Protein AF-A0A812CGT7-F1 (afdb_monomer_lite)

Secondary structure (DSSP, 8-state):
-PPP------TTSEE-HHHHHHHHHTT----EEE-S-HHHHHH-EETT-EE----HHHHHHHHTT---HHHH---HHHHHHHHHHTTTS-EEEE-SS---GGG-TTSHHHHHHHHHHHTT--EEEETTHHHHHHHH-GGGEE-GGGTT-TTTTT-TT-------------------PPP-TTHHHHHHHHHHHHHHHHHHHHHHSPP--S-TTTHHHHHHHHS-HHHHHHHHHHHHHHHHHHHHHHHTT-

Organism: Acanthosepion pharaonis (NCBI:txid158019)

Foldseek 3Di:
DDDDDDDPPDPQAEDELVNVVVCVVVVHQAQEEEAEDPLVVQAKDFPLYQYQDDDPVVLVCLVVLNDDPLNRRPDPVNSVSNVVPQQPHEHEYFYQFDADCVVCCSDPRNSVQVSSVVVPGNYHYYHGGPNVNCVVCVVRMDHPVCPVPPPPVPPPPDDDDDDDDDDDDDDDDDDDDDDDPPPPVVVVNVVSVVVVVVVVVVVPPPPPDDDPPPVCVVVVPPDPPVVVVVVVVVVVVVVVVVVVVVVVVD

Sequence (250 aa):
MPCLESGHFAMDDYFTPEGLTAQLKAGHELPLLDCRSQCEFARRHIIGAINITMPALLQKRLKTGTLNVLGIIHNNDAKKRFKRYWKTHKVVLYDDCSTDLNENPSSFLNLLLEKLRQEGCSACYLLGGFSTFEQRYPELSAFLDSETDSTIIGLRNLSLSEDISDCDSENSPSDISPLPVEGAQRKLIVACVLSVILSFLIASLPPLSRSHSLLCSFLSSSFPATTFLLIFFLLFVLSFIILCISLKFF

pLDDT: mean 70.57, std 21.27, range [28.06, 97.44]

Structure (mmCIF, N/CA/C/O backbone):
data_AF-A0A812CGT7-F1
#
_entry.id   AF-A0A812CGT7-F1
#
loop_
_atom_site.group_PDB
_atom_site.id
_atom_site.type_symbol
_atom_site.label_atom_id
_atom_site.label_alt_id
_atom_site.label_comp_id
_atom_site.label_asym_id
_atom_site.label_entity_id
_atom_site.label_seq_id
_atom_site.pdbx_PDB_ins_code
_atom_site.Cartn_x
_atom_site.Cartn_y
_atom_site.Cartn_z
_atom_site.occupancy
_atom_site.B_iso_or_equiv
_atom_site.auth_seq_id
_atom_site.auth_comp_id
_atom_site.auth_asym_id
_atom_site.auth_atom_id
_atom_site.pdbx_PDB_model_num
ATOM 1 N N . MET A 1 1 ? 16.805 -0.800 37.400 1.00 39.47 1 MET A N 1
ATOM 2 C CA . MET A 1 1 ? 17.199 -1.263 36.053 1.00 39.47 1 MET A CA 1
ATOM 3 C C . MET A 1 1 ? 15.919 -1.613 35.319 1.00 39.47 1 MET A C 1
ATOM 5 O O . MET A 1 1 ? 15.206 -2.459 35.844 1.00 39.47 1 MET A O 1
ATOM 9 N N . PRO A 1 2 ? 15.546 -0.948 34.216 1.00 41.88 2 PRO A N 1
ATOM 10 C CA . PRO A 1 2 ? 14.433 -1.421 33.413 1.00 41.88 2 PRO A CA 1
ATOM 11 C C . PRO A 1 2 ? 14.936 -2.564 32.526 1.00 41.88 2 PRO A C 1
ATOM 13 O O . PRO A 1 2 ? 15.959 -2.442 31.852 1.00 41.88 2 PRO A O 1
ATOM 16 N N . CYS A 1 3 ? 14.256 -3.700 32.616 1.00 42.38 3 CYS A N 1
ATOM 17 C CA . CYS A 1 3 ? 14.486 -4.871 31.786 1.00 42.38 3 CYS A CA 1
ATOM 18 C C . CYS A 1 3 ? 14.116 -4.538 30.334 1.00 42.38 3 CYS A C 1
ATOM 20 O O . CYS A 1 3 ? 13.084 -3.911 30.104 1.00 42.38 3 CYS A O 1
ATOM 22 N N . LEU A 1 4 ? 14.957 -4.947 29.377 1.00 44.28 4 LEU A N 1
ATOM 23 C CA . LEU A 1 4 ? 14.643 -4.902 27.949 1.00 44.28 4 LEU A CA 1
ATOM 24 C C . LEU A 1 4 ? 13.312 -5.626 27.711 1.00 44.28 4 LEU A C 1
ATOM 26 O O . LEU A 1 4 ? 13.211 -6.824 27.978 1.00 44.28 4 LEU A O 1
ATOM 30 N N . GLU A 1 5 ? 12.317 -4.911 27.191 1.00 39.88 5 GLU A N 1
ATOM 31 C CA . GLU A 1 5 ? 11.140 -5.539 26.605 1.00 39.88 5 GLU A CA 1
ATOM 32 C C . GLU A 1 5 ? 11.593 -6.320 25.370 1.00 39.88 5 GLU A C 1
ATOM 34 O O . GLU A 1 5 ? 11.968 -5.771 24.335 1.00 39.88 5 GLU A O 1
ATOM 39 N N . SER A 1 6 ? 11.618 -7.638 25.530 1.00 40.25 6 SER A N 1
ATOM 40 C CA . SER A 1 6 ? 11.733 -8.612 24.460 1.00 40.25 6 SER A CA 1
ATOM 41 C C . SER A 1 6 ? 10.614 -8.376 23.450 1.00 40.25 6 SER A C 1
ATOM 43 O O . SER A 1 6 ? 9.439 -8.537 23.791 1.00 40.25 6 SER A O 1
ATOM 45 N N . GLY A 1 7 ? 10.989 -8.006 22.224 1.00 35.41 7 GLY A N 1
ATOM 46 C CA . GLY A 1 7 ? 10.083 -7.899 21.089 1.00 35.41 7 GLY A CA 1
ATOM 47 C C . GLY A 1 7 ? 9.279 -9.185 20.934 1.00 35.41 7 GLY A C 1
ATOM 48 O O . GLY A 1 7 ? 9.814 -10.245 20.612 1.00 35.41 7 GLY A O 1
ATOM 49 N N . HIS A 1 8 ? 7.987 -9.087 21.218 1.00 36.28 8 HIS A N 1
ATOM 50 C CA . HIS A 1 8 ? 7.013 -10.115 20.907 1.00 36.28 8 HIS A CA 1
ATOM 51 C C . HIS A 1 8 ? 6.900 -10.144 19.376 1.00 36.28 8 HIS A C 1
ATOM 53 O O . HIS A 1 8 ? 6.248 -9.281 18.797 1.00 36.28 8 HIS A O 1
ATOM 59 N N . PHE A 1 9 ? 7.576 -11.077 18.699 1.00 36.97 9 PHE A N 1
ATOM 60 C CA . PHE A 1 9 ? 7.367 -11.294 17.265 1.00 36.97 9 PHE A CA 1
ATOM 61 C C . PHE A 1 9 ? 5.977 -11.910 17.079 1.00 36.97 9 PHE A C 1
ATOM 63 O O . PHE A 1 9 ? 5.799 -13.125 17.177 1.00 36.97 9 PHE A O 1
ATOM 70 N N . ALA A 1 10 ? 4.968 -11.063 16.884 1.00 48.47 10 ALA A N 1
ATOM 71 C CA . ALA A 1 10 ? 3.622 -11.507 16.578 1.00 48.47 10 ALA A CA 1
ATOM 72 C C . ALA A 1 10 ? 3.607 -12.082 15.155 1.00 48.47 10 ALA A C 1
ATOM 74 O O . ALA A 1 10 ? 3.991 -11.428 14.188 1.00 48.47 10 ALA A O 1
ATOM 75 N N . MET A 1 11 ? 3.117 -13.311 15.016 1.00 51.59 11 MET A N 1
ATOM 76 C CA . MET A 1 11 ? 3.004 -14.068 13.758 1.00 51.59 11 MET A CA 1
ATOM 77 C C . MET A 1 11 ? 2.081 -13.405 12.702 1.00 51.59 11 MET A C 1
ATOM 79 O O . MET A 1 11 ? 1.876 -13.953 11.623 1.00 51.59 11 MET A O 1
ATOM 83 N N . ASP A 1 12 ? 1.545 -12.218 13.001 1.00 65.81 12 ASP A N 1
ATOM 84 C CA . ASP A 1 12 ? 0.602 -11.438 12.196 1.00 65.81 12 ASP A CA 1
ATOM 85 C C . ASP A 1 12 ? 1.195 -10.165 11.570 1.00 65.81 12 ASP A C 1
ATOM 87 O O . ASP A 1 12 ? 0.469 -9.424 10.901 1.00 65.81 12 ASP A O 1
ATOM 91 N N . ASP A 1 13 ? 2.484 -9.875 11.766 1.00 84.25 13 ASP A N 1
ATOM 92 C CA . ASP A 1 13 ? 3.048 -8.605 11.298 1.00 84.25 13 ASP A CA 1
ATOM 93 C C . ASP A 1 13 ? 3.228 -8.531 9.781 1.00 84.25 13 ASP A C 1
ATOM 95 O O . ASP A 1 13 ? 3.072 -7.450 9.207 1.00 84.25 13 ASP A O 1
ATOM 99 N N . TYR A 1 14 ? 3.470 -9.664 9.121 1.00 92.44 14 TYR A N 1
ATOM 100 C CA . TYR A 1 14 ? 3.727 -9.711 7.686 1.00 92.44 14 TYR A CA 1
ATOM 101 C C . TYR A 1 14 ? 2.797 -10.658 6.926 1.00 92.44 14 TYR A C 1
ATOM 103 O O . TYR A 1 14 ? 2.154 -11.555 7.474 1.00 92.44 14 TYR A O 1
ATOM 111 N N . PHE A 1 15 ? 2.752 -10.446 5.618 1.00 94.50 15 PHE A N 1
ATOM 112 C CA . PHE A 1 15 ? 2.042 -11.245 4.639 1.00 94.50 15 PHE A CA 1
ATOM 113 C C . PHE A 1 15 ? 3.034 -11.734 3.590 1.00 94.50 15 PHE A C 1
ATOM 115 O O . PHE A 1 15 ? 3.886 -10.968 3.138 1.00 94.50 15 PHE A O 1
ATOM 122 N N . THR A 1 16 ? 2.964 -13.008 3.213 1.00 95.62 16 THR A N 1
ATOM 123 C CA . THR A 1 16 ? 3.900 -13.566 2.232 1.00 95.62 16 THR A CA 1
ATOM 124 C C . THR A 1 16 ? 3.437 -13.273 0.802 1.00 95.62 16 THR A C 1
ATOM 126 O O . THR A 1 16 ? 2.228 -13.255 0.541 1.00 95.62 16 THR A O 1
ATOM 129 N N . PRO A 1 17 ? 4.368 -13.095 -0.154 1.00 95.88 17 PRO A N 1
AT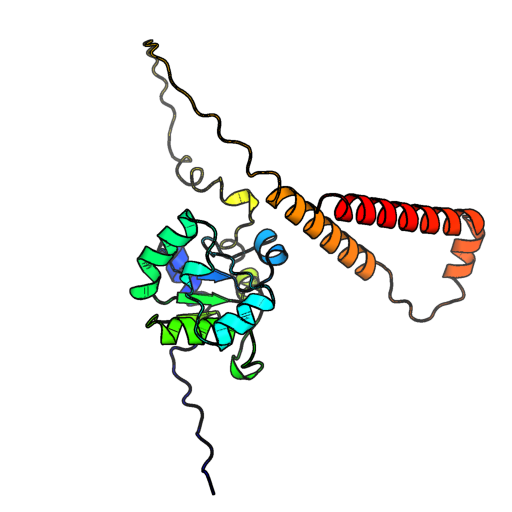OM 130 C CA . PRO A 1 17 ? 4.029 -12.987 -1.572 1.00 95.88 17 PRO A CA 1
ATOM 131 C C . PRO A 1 17 ? 3.186 -14.167 -2.071 1.00 95.88 17 PRO A C 1
ATOM 133 O O . PRO A 1 17 ? 2.233 -13.981 -2.821 1.00 95.88 17 PRO A O 1
ATOM 136 N N . GLU A 1 18 ? 3.488 -15.379 -1.604 1.00 96.12 18 GLU A N 1
ATOM 137 C CA . GLU A 1 18 ? 2.767 -16.608 -1.948 1.00 96.12 18 GLU A CA 1
ATOM 138 C C . GLU A 1 18 ? 1.312 -16.558 -1.458 1.00 96.12 18 GLU A C 1
ATOM 140 O O . GLU A 1 18 ? 0.389 -16.893 -2.202 1.00 96.12 18 GLU A O 1
ATOM 145 N N . GLY A 1 19 ? 1.100 -16.100 -0.218 1.00 94.31 19 GLY A N 1
ATOM 146 C CA . GLY A 1 19 ? -0.229 -15.955 0.372 1.00 94.31 19 GLY A CA 1
ATOM 147 C C . GLY A 1 19 ? -1.071 -14.905 -0.350 1.00 94.31 19 GLY A C 1
ATOM 148 O O . GLY A 1 19 ? -2.250 -15.141 -0.615 1.00 94.31 19 GLY A O 1
ATOM 149 N N . LEU A 1 20 ? -0.462 -13.780 -0.734 1.00 95.25 20 LEU A N 1
ATOM 150 C CA . LEU A 1 20 ? -1.126 -12.743 -1.526 1.00 95.25 20 LEU A CA 1
ATOM 151 C C . LEU A 1 20 ? -1.538 -13.249 -2.896 1.00 95.25 20 LEU A C 1
ATOM 153 O O . LEU A 1 20 ? -2.698 -13.109 -3.280 1.00 95.25 20 LEU A O 1
ATOM 157 N N . THR A 1 21 ? -0.625 -13.910 -3.593 1.00 95.50 21 THR A N 1
ATOM 158 C CA . THR A 1 21 ? -0.897 -14.503 -4.898 1.00 95.50 21 THR A CA 1
ATOM 159 C C . THR A 1 21 ? -2.033 -15.520 -4.843 1.00 95.50 21 THR A C 1
ATOM 161 O O . THR A 1 21 ? -2.899 -15.502 -5.716 1.00 95.50 21 THR A O 1
ATOM 164 N N . ALA A 1 22 ? -2.077 -16.378 -3.819 1.00 94.88 22 ALA A N 1
ATOM 165 C CA . ALA A 1 22 ? -3.160 -17.346 -3.656 1.00 94.88 22 ALA A CA 1
ATOM 166 C C . ALA A 1 22 ? -4.533 -16.663 -3.532 1.00 94.88 22 ALA A C 1
ATOM 168 O O . ALA A 1 22 ? -5.491 -17.095 -4.171 1.00 94.88 22 ALA A O 1
ATOM 169 N N . GLN A 1 23 ? -4.625 -15.568 -2.770 1.00 93.44 23 GLN A N 1
ATOM 170 C CA . GLN A 1 23 ? -5.879 -14.826 -2.617 1.00 93.44 23 GLN A CA 1
ATOM 171 C C . GLN A 1 23 ? -6.278 -14.062 -3.883 1.00 93.44 23 GLN A C 1
ATOM 173 O O . GLN A 1 23 ? -7.443 -14.106 -4.278 1.00 93.44 23 GLN A O 1
ATOM 178 N N . LEU A 1 24 ? -5.319 -13.426 -4.562 1.00 92.38 24 LEU A N 1
ATOM 179 C CA . LEU A 1 24 ? -5.575 -12.734 -5.827 1.00 92.38 24 LEU A CA 1
ATOM 180 C C . LEU A 1 24 ? -6.056 -13.710 -6.911 1.00 92.38 24 LEU A C 1
ATOM 182 O O . LEU A 1 24 ? -7.030 -13.430 -7.605 1.00 92.38 24 LEU A O 1
ATOM 186 N N . LYS A 1 25 ? -5.434 -14.892 -7.018 1.00 92.00 25 LYS A N 1
ATOM 187 C CA . LYS A 1 25 ? -5.836 -15.941 -7.974 1.00 92.00 25 LYS A CA 1
ATOM 188 C C . LYS A 1 25 ? -7.190 -16.568 -7.635 1.00 92.00 25 LYS A C 1
ATOM 190 O O . LYS A 1 25 ? -7.898 -16.988 -8.544 1.00 92.00 25 LYS A O 1
ATOM 195 N N . ALA A 1 26 ? -7.575 -16.590 -6.359 1.00 92.06 26 ALA A N 1
ATOM 196 C CA . ALA A 1 26 ? -8.912 -16.993 -5.928 1.00 92.06 26 ALA A CA 1
ATOM 197 C C . ALA A 1 26 ? -9.996 -15.931 -6.218 1.00 92.06 26 ALA A C 1
ATOM 199 O O . ALA A 1 26 ? -11.174 -16.185 -5.975 1.00 92.06 26 ALA A O 1
ATOM 200 N N . GLY A 1 27 ? -9.623 -14.748 -6.721 1.00 86.88 27 GLY A N 1
ATOM 201 C CA . GLY A 1 27 ? -10.554 -13.650 -6.991 1.00 86.88 27 GLY A CA 1
ATOM 202 C C . GLY A 1 27 ? -11.033 -12.930 -5.730 1.00 86.88 27 GLY A C 1
ATOM 203 O O . GLY A 1 27 ? -12.072 -12.274 -5.756 1.00 86.88 27 GLY A O 1
ATOM 204 N N . HIS A 1 28 ? -10.310 -13.062 -4.614 1.00 87.62 28 HIS A N 1
ATOM 205 C CA . HIS A 1 28 ? -10.657 -12.367 -3.380 1.00 87.62 28 HIS A CA 1
ATOM 206 C C . HIS A 1 28 ? -10.257 -10.891 -3.480 1.00 87.62 28 HIS A C 1
ATOM 208 O O . HIS A 1 28 ? -9.099 -10.563 -3.746 1.00 87.62 28 HIS A O 1
ATOM 214 N N . GLU A 1 29 ? -11.203 -9.989 -3.218 1.00 84.88 29 GLU A N 1
ATOM 215 C CA . GLU A 1 29 ? -10.910 -8.560 -3.122 1.00 84.88 29 GLU A CA 1
ATOM 216 C C . GLU A 1 29 ? -10.232 -8.254 -1.781 1.00 84.88 29 GLU A C 1
ATOM 218 O O . GLU A 1 29 ? -10.831 -8.391 -0.712 1.00 84.88 29 GLU A O 1
ATOM 223 N N . LEU A 1 30 ? -8.973 -7.819 -1.839 1.00 90.19 30 LEU A N 1
ATOM 224 C CA . LEU A 1 30 ? -8.178 -7.472 -0.666 1.00 90.19 30 LEU A CA 1
ATOM 225 C C . LEU A 1 30 ? -7.953 -5.958 -0.562 1.00 90.19 30 LEU A C 1
ATOM 227 O O . LEU A 1 30 ? -7.651 -5.310 -1.566 1.00 90.19 30 LEU A O 1
ATOM 231 N N . PRO A 1 31 ? -8.044 -5.371 0.646 1.00 94.50 31 PRO A N 1
ATOM 232 C CA . PRO A 1 31 ? -7.653 -3.987 0.870 1.00 94.50 31 PRO A CA 1
ATOM 233 C C . PRO A 1 31 ? -6.122 -3.871 0.829 1.00 94.50 31 PRO A C 1
ATOM 235 O O . PRO A 1 31 ? -5.443 -4.103 1.829 1.00 94.50 31 PRO A O 1
ATOM 238 N N . LEU A 1 32 ? -5.596 -3.521 -0.346 1.00 95.81 32 LEU A N 1
ATOM 239 C CA . LEU A 1 32 ? -4.167 -3.453 -0.643 1.00 95.81 32 LEU A CA 1
ATOM 240 C C . LEU A 1 32 ? -3.717 -1.998 -0.842 1.00 95.81 32 LEU A C 1
ATOM 242 O O . LEU A 1 32 ? -4.297 -1.270 -1.650 1.00 95.81 32 LEU A O 1
ATOM 246 N N . LEU A 1 33 ? -2.688 -1.572 -0.110 1.00 95.69 33 LEU A N 1
ATOM 247 C CA . LEU A 1 33 ? -2.167 -0.204 -0.139 1.00 95.69 33 LEU A CA 1
ATOM 248 C C . LEU A 1 33 ? -0.711 -0.180 -0.621 1.00 95.69 33 LEU A C 1
ATOM 250 O O . LEU A 1 33 ? 0.157 -0.794 -0.000 1.00 95.69 33 LEU A O 1
ATOM 254 N N . ASP A 1 34 ? -0.450 0.569 -1.693 1.00 95.06 34 ASP A N 1
ATOM 255 C CA . ASP A 1 34 ? 0.902 0.857 -2.185 1.00 95.06 34 ASP A CA 1
ATOM 256 C C . ASP A 1 34 ? 1.409 2.150 -1.531 1.00 95.06 34 ASP A C 1
ATOM 258 O O . ASP A 1 34 ? 0.848 3.230 -1.742 1.00 95.06 34 ASP A O 1
ATOM 262 N N . CYS A 1 35 ? 2.459 2.036 -0.724 1.00 93.25 35 CYS A N 1
ATOM 263 C CA . CYS A 1 35 ? 3.067 3.137 0.021 1.00 93.25 35 CYS A CA 1
ATOM 264 C C . CYS A 1 35 ? 4.250 3.792 -0.714 1.00 93.25 35 CYS A C 1
ATOM 266 O O . CYS A 1 35 ? 4.916 4.656 -0.136 1.00 93.25 35 CYS A O 1
ATOM 268 N N . ARG A 1 36 ? 4.552 3.377 -1.950 1.00 92.50 36 ARG A N 1
ATOM 269 C CA . ARG A 1 36 ? 5.635 3.945 -2.763 1.00 92.50 36 ARG A CA 1
ATOM 270 C C . ARG A 1 36 ? 5.211 5.253 -3.416 1.00 92.50 36 ARG A C 1
ATOM 272 O O . ARG A 1 36 ? 4.055 5.681 -3.336 1.00 92.50 36 ARG A O 1
ATOM 279 N N . SER A 1 37 ? 6.161 5.904 -4.082 1.00 89.62 37 SER A N 1
ATOM 280 C CA . SER A 1 37 ? 5.862 7.130 -4.811 1.00 89.62 37 SER A CA 1
ATOM 281 C C . SER A 1 37 ? 4.832 6.882 -5.917 1.00 89.62 37 SER A C 1
ATOM 283 O O . SER A 1 37 ? 4.784 5.815 -6.532 1.00 89.62 37 SER A O 1
ATOM 285 N N . GLN A 1 38 ? 4.044 7.911 -6.230 1.00 87.62 38 GLN A N 1
ATOM 286 C CA . GLN A 1 38 ? 3.101 7.872 -7.351 1.00 87.62 38 GLN A CA 1
ATOM 287 C C . GLN A 1 38 ? 3.775 7.458 -8.673 1.00 87.62 38 GLN A C 1
ATOM 289 O O . GLN A 1 38 ? 3.153 6.795 -9.496 1.00 87.62 38 GLN A O 1
ATOM 294 N N . CYS A 1 39 ? 5.041 7.837 -8.872 1.00 88.69 39 CYS A N 1
ATOM 295 C CA . CYS A 1 39 ? 5.834 7.465 -10.041 1.00 88.69 39 CYS A CA 1
ATOM 296 C C . CYS A 1 39 ? 6.065 5.953 -10.142 1.00 88.69 39 CYS A C 1
ATOM 298 O O . CYS A 1 39 ? 5.872 5.358 -11.202 1.00 88.69 39 CYS A O 1
ATOM 300 N N . GLU A 1 40 ? 6.459 5.328 -9.036 1.00 92.75 40 GLU A N 1
ATOM 301 C CA . GLU A 1 40 ? 6.697 3.886 -8.973 1.00 92.75 40 GLU A CA 1
ATOM 302 C C . GLU A 1 40 ? 5.396 3.106 -9.137 1.00 92.75 40 GLU A C 1
ATOM 304 O O . GLU A 1 40 ? 5.356 2.157 -9.918 1.00 92.75 40 GLU A O 1
ATOM 309 N N . PHE A 1 41 ? 4.324 3.563 -8.482 1.00 92.75 41 PHE A N 1
ATOM 310 C CA . PHE A 1 41 ? 2.988 2.996 -8.644 1.00 92.75 41 PHE A CA 1
ATOM 311 C C . PHE A 1 41 ? 2.509 3.073 -10.096 1.00 92.75 41 PHE A C 1
ATOM 313 O O . PHE A 1 41 ? 2.023 2.086 -10.647 1.00 92.75 41 PHE A O 1
ATOM 320 N N . ALA A 1 42 ? 2.672 4.234 -10.739 1.00 91.19 42 ALA A N 1
ATOM 321 C CA . ALA A 1 42 ? 2.240 4.428 -12.117 1.00 91.19 42 ALA A CA 1
ATOM 322 C C . ALA A 1 42 ? 2.987 3.511 -13.091 1.00 91.19 42 ALA A C 1
ATOM 324 O O . ALA A 1 42 ? 2.367 2.974 -14.010 1.00 91.19 42 ALA A O 1
ATOM 325 N N . ARG A 1 43 ? 4.293 3.299 -12.853 1.00 93.06 43 ARG A N 1
ATOM 326 C CA . ARG A 1 43 ? 5.125 2.378 -13.633 1.00 93.06 43 ARG A CA 1
ATOM 327 C C . ARG A 1 43 ? 4.575 0.961 -13.545 1.00 93.06 43 ARG A C 1
ATOM 329 O O . ARG A 1 43 ? 4.244 0.392 -14.580 1.00 93.06 43 ARG A O 1
ATOM 336 N N . ARG A 1 44 ? 4.529 0.396 -12.335 1.00 94.81 44 ARG A N 1
ATOM 337 C CA . ARG A 1 44 ? 3.991 -0.942 -12.053 1.00 94.81 44 ARG A CA 1
ATOM 338 C C . ARG A 1 44 ? 3.548 -1.037 -10.596 1.00 94.81 44 ARG A C 1
ATOM 340 O O . ARG A 1 44 ? 4.268 -0.589 -9.711 1.00 94.81 44 ARG A O 1
ATOM 347 N N . HIS A 1 45 ? 2.412 -1.668 -10.339 1.00 95.62 45 HIS A N 1
ATOM 348 C CA . HIS A 1 45 ? 1.865 -1.917 -9.003 1.00 95.62 45 HIS A CA 1
ATOM 349 C C . HIS A 1 45 ? 1.105 -3.244 -8.977 1.00 95.62 45 HIS A C 1
ATOM 351 O O . HIS A 1 45 ? 0.824 -3.815 -10.024 1.00 95.62 45 HIS A O 1
ATOM 357 N N . ILE A 1 46 ? 0.788 -3.775 -7.797 1.00 96.31 46 ILE A N 1
ATOM 358 C CA . ILE A 1 46 ? 0.010 -5.018 -7.684 1.00 96.31 46 ILE A CA 1
ATOM 359 C C . ILE A 1 46 ? -1.438 -4.736 -8.099 1.00 96.31 46 ILE A C 1
ATOM 361 O O . ILE A 1 46 ? -1.990 -3.703 -7.725 1.00 96.31 46 ILE A O 1
ATOM 365 N N . ILE A 1 47 ? -2.065 -5.642 -8.853 1.00 93.81 47 ILE A N 1
ATOM 366 C CA . ILE A 1 47 ? -3.444 -5.459 -9.336 1.00 93.81 47 ILE A CA 1
ATOM 367 C C . ILE A 1 47 ? -4.392 -5.157 -8.165 1.00 93.81 47 ILE A C 1
ATOM 369 O O . ILE A 1 47 ? -4.415 -5.872 -7.163 1.00 93.81 47 ILE A O 1
ATOM 373 N N . GLY A 1 48 ? -5.186 -4.092 -8.304 1.00 91.38 48 GLY A N 1
ATOM 374 C CA . GLY A 1 48 ? -6.157 -3.667 -7.294 1.00 91.38 48 GLY A CA 1
ATOM 375 C C . GLY A 1 48 ? -5.569 -2.887 -6.112 1.00 91.38 48 GLY A C 1
ATOM 376 O O . GLY A 1 48 ? -6.328 -2.499 -5.221 1.00 91.38 48 GLY A O 1
ATOM 377 N N . ALA A 1 49 ? -4.256 -2.628 -6.091 1.00 95.19 49 ALA A N 1
ATOM 378 C CA . ALA A 1 49 ? -3.628 -1.791 -5.075 1.00 95.19 49 ALA A CA 1
ATOM 379 C C . ALA A 1 49 ? -4.065 -0.324 -5.189 1.00 95.19 49 ALA A C 1
ATOM 381 O O . ALA A 1 49 ? -4.248 0.222 -6.275 1.00 95.19 49 ALA A O 1
ATOM 382 N N . ILE A 1 50 ? -4.173 0.347 -4.045 1.00 93.94 50 ILE A N 1
ATOM 383 C CA . ILE A 1 50 ? -4.481 1.774 -3.958 1.00 93.94 50 ILE A CA 1
ATOM 384 C C . ILE A 1 50 ? -3.212 2.507 -3.535 1.00 93.94 50 ILE A C 1
ATOM 386 O O . ILE A 1 50 ? -2.695 2.254 -2.446 1.00 93.94 50 ILE A O 1
ATOM 390 N N . ASN A 1 51 ? -2.720 3.438 -4.357 1.00 92.75 51 ASN A N 1
ATOM 391 C CA . ASN A 1 51 ? -1.581 4.259 -3.956 1.00 92.75 51 ASN A CA 1
ATOM 392 C C . ASN A 1 51 ? -1.957 5.248 -2.851 1.00 92.75 51 ASN A C 1
ATOM 394 O O . ASN A 1 51 ? -2.923 6.008 -2.974 1.00 92.75 51 ASN A O 1
ATOM 398 N N . ILE A 1 52 ? -1.142 5.274 -1.802 1.00 89.12 52 ILE A N 1
ATOM 399 C CA . ILE A 1 52 ? -1.216 6.238 -0.713 1.00 89.12 52 ILE A CA 1
ATOM 400 C C . ILE A 1 52 ? 0.098 7.013 -0.680 1.00 89.12 52 ILE A C 1
ATOM 402 O O . ILE A 1 52 ? 1.027 6.673 0.045 1.00 89.12 52 ILE A O 1
ATOM 406 N N . THR A 1 53 ? 0.170 8.100 -1.445 1.00 74.88 53 THR A N 1
ATOM 407 C CA . THR A 1 53 ? 1.287 9.041 -1.332 1.00 74.88 53 THR A CA 1
ATOM 408 C C . THR A 1 53 ? 0.998 10.062 -0.233 1.00 74.88 53 THR A C 1
ATOM 410 O O . THR A 1 53 ? -0.040 10.724 -0.231 1.00 74.88 53 THR A O 1
ATOM 413 N N . MET A 1 54 ? 1.942 10.236 0.693 1.00 68.62 54 MET A N 1
ATOM 414 C CA . MET A 1 54 ? 1.822 11.191 1.795 1.00 68.62 54 MET A CA 1
ATOM 415 C C . MET A 1 54 ? 2.918 12.259 1.720 1.00 68.62 54 MET A C 1
ATOM 417 O O . MET A 1 54 ? 4.054 12.005 2.125 1.00 68.62 54 MET A O 1
ATOM 421 N N . PRO A 1 55 ? 2.589 13.481 1.255 1.00 62.59 55 PRO A N 1
ATOM 422 C CA . PRO A 1 55 ? 3.464 14.640 1.393 1.00 62.59 55 PRO A CA 1
ATOM 423 C C . PRO A 1 55 ? 3.879 14.838 2.858 1.00 62.59 55 PRO A C 1
ATOM 425 O O . PRO A 1 55 ? 3.102 14.539 3.767 1.00 62.59 55 PRO A O 1
ATOM 428 N N . ALA A 1 56 ? 5.068 15.397 3.106 1.00 62.59 56 ALA A N 1
ATOM 429 C CA . ALA A 1 56 ? 5.648 15.553 4.451 1.00 62.59 56 ALA A CA 1
ATOM 430 C C . ALA A 1 56 ? 4.688 16.175 5.494 1.00 62.59 56 ALA A C 1
ATOM 432 O O . ALA A 1 56 ? 4.713 15.826 6.675 1.00 62.59 56 ALA A O 1
ATOM 433 N N . LEU A 1 57 ? 3.778 17.049 5.050 1.00 57.44 57 LEU A N 1
ATOM 434 C CA . LEU A 1 57 ? 2.740 17.663 5.883 1.00 57.44 57 LEU A CA 1
ATOM 435 C C . LEU A 1 57 ? 1.759 16.649 6.495 1.00 57.44 57 LEU A C 1
ATOM 437 O O . LEU A 1 57 ? 1.318 16.821 7.633 1.00 57.44 57 LEU A O 1
ATOM 441 N N . LEU A 1 58 ? 1.421 15.580 5.773 1.00 63.56 58 LEU A N 1
ATOM 442 C CA . LEU A 1 58 ? 0.473 14.579 6.248 1.00 63.56 58 LEU A CA 1
ATOM 443 C C . LEU A 1 58 ? 1.123 13.582 7.221 1.00 63.56 58 LEU A C 1
ATOM 445 O O . LEU A 1 58 ? 0.440 13.087 8.117 1.00 63.56 58 LEU A O 1
ATOM 449 N N . GLN A 1 59 ? 2.441 13.361 7.140 1.00 65.00 59 GLN A N 1
ATOM 450 C CA . GLN A 1 59 ? 3.167 12.560 8.137 1.00 65.00 59 GLN A CA 1
ATOM 451 C C . GLN A 1 59 ? 3.078 13.186 9.536 1.00 65.00 59 GLN A C 1
ATOM 453 O O . GLN A 1 59 ? 2.872 12.478 10.521 1.00 65.00 59 GLN A O 1
ATOM 458 N N . LYS A 1 60 ? 3.155 14.523 9.636 1.00 68.25 60 LYS A N 1
ATOM 459 C CA . LYS A 1 60 ? 2.965 15.239 10.908 1.00 68.25 60 LYS A CA 1
ATOM 460 C C . LYS A 1 60 ? 1.559 15.012 11.467 1.00 68.25 60 LYS A C 1
ATOM 462 O O . LYS A 1 60 ? 1.412 14.737 12.653 1.00 68.25 60 LYS A O 1
ATOM 467 N N . ARG A 1 61 ? 0.531 15.070 10.614 1.00 64.81 61 ARG A N 1
ATOM 468 C CA . ARG A 1 61 ? -0.866 14.842 11.024 1.00 64.81 61 ARG A CA 1
ATOM 469 C C . ARG A 1 61 ? -1.104 13.417 11.504 1.00 64.81 61 ARG A C 1
ATOM 471 O O . ARG A 1 61 ? -1.784 13.226 12.510 1.00 64.81 61 ARG A O 1
ATOM 478 N N . LEU A 1 62 ? -0.503 12.448 10.824 1.00 68.06 62 LEU A N 1
ATOM 479 C CA . LEU A 1 62 ? -0.577 11.045 11.199 1.00 68.06 62 LEU A CA 1
ATOM 480 C C . LEU A 1 62 ? 0.091 10.804 12.564 1.00 68.06 62 LEU A C 1
ATOM 482 O O . LEU A 1 62 ? -0.548 10.230 13.440 1.00 68.06 62 LEU A O 1
ATOM 486 N N . LYS A 1 63 ? 1.279 11.377 12.808 1.00 68.44 63 LYS A N 1
ATOM 487 C CA . LYS A 1 63 ? 1.947 11.339 14.127 1.00 68.44 63 LYS A CA 1
ATOM 488 C C . LYS A 1 63 ? 1.128 11.999 15.243 1.00 68.44 63 LYS A C 1
ATOM 490 O O . LYS A 1 63 ? 1.146 11.535 16.372 1.00 68.44 63 LYS A O 1
ATOM 495 N N . THR A 1 64 ? 0.383 13.063 14.936 1.00 68.75 64 THR A N 1
ATOM 496 C CA . THR A 1 64 ? -0.528 13.713 15.906 1.00 68.75 64 THR A CA 1
ATOM 497 C C . THR A 1 64 ? -1.871 12.991 16.083 1.00 68.75 64 THR A C 1
ATOM 499 O O . THR A 1 64 ? -2.713 13.460 16.841 1.00 68.75 64 THR A O 1
ATOM 502 N N . GLY A 1 65 ? -2.124 11.896 15.355 1.00 64.00 65 GLY A N 1
ATOM 503 C CA . GLY A 1 65 ? -3.341 11.085 15.472 1.00 64.00 65 GLY A CA 1
ATOM 504 C C . GLY A 1 65 ? -4.601 11.656 14.807 1.00 64.00 65 GLY A C 1
ATOM 505 O O . GLY A 1 65 ? -5.615 10.963 14.750 1.00 64.00 65 GLY A O 1
ATOM 506 N N . THR A 1 66 ? -4.546 12.868 14.246 1.00 66.69 66 THR A N 1
ATOM 507 C CA . THR A 1 66 ? -5.710 13.585 13.678 1.00 66.69 66 THR A CA 1
ATOM 508 C C . THR A 1 66 ? -6.120 13.128 12.276 1.00 66.69 66 THR A C 1
ATOM 510 O O . THR A 1 66 ? -7.112 13.611 11.726 1.00 66.69 66 THR A O 1
ATOM 513 N N . LEU A 1 67 ? -5.340 12.245 11.655 1.00 73.31 67 LEU A N 1
ATOM 514 C CA . LEU A 1 67 ? -5.567 11.794 10.288 1.00 73.31 67 LEU A CA 1
ATOM 515 C C . LEU A 1 67 ? -6.361 10.488 10.273 1.00 73.31 67 LEU A C 1
ATOM 517 O O . LEU A 1 67 ? -5.937 9.520 10.885 1.00 73.31 67 LEU A O 1
ATOM 521 N N . ASN A 1 68 ? -7.478 10.464 9.551 1.00 80.19 68 ASN A N 1
ATOM 522 C CA . ASN A 1 68 ? -8.235 9.246 9.265 1.00 80.19 68 ASN A CA 1
ATOM 523 C C . ASN A 1 68 ? -7.699 8.621 7.971 1.00 80.19 68 ASN A C 1
ATOM 525 O O . ASN A 1 68 ? -7.599 9.337 6.970 1.00 80.19 68 ASN A O 1
ATOM 529 N N . VAL A 1 69 ? -7.402 7.317 7.959 1.00 81.19 69 VAL A N 1
ATOM 530 C CA . VAL A 1 69 ? -6.844 6.634 6.773 1.00 81.19 69 VAL A CA 1
ATOM 531 C C . VAL A 1 69 ? -7.775 6.726 5.558 1.00 81.19 69 VAL A C 1
ATOM 533 O O . VAL A 1 69 ? -7.324 7.014 4.450 1.00 81.19 69 VAL A O 1
ATOM 536 N N . LEU A 1 70 ? -9.094 6.628 5.755 1.00 84.94 70 LEU A N 1
ATOM 537 C CA . LEU A 1 70 ? -10.083 6.845 4.689 1.00 84.94 70 LEU A CA 1
ATOM 538 C C . LEU A 1 70 ? -10.062 8.280 4.145 1.00 84.94 70 LEU A C 1
ATOM 540 O O . LEU A 1 70 ? -10.535 8.528 3.036 1.00 84.94 70 LEU A O 1
ATOM 544 N N . GLY A 1 71 ? -9.575 9.243 4.925 1.00 81.44 71 GLY A N 1
ATOM 545 C CA . GLY A 1 71 ? -9.393 10.631 4.504 1.00 81.44 71 GLY A CA 1
ATOM 546 C C . GLY A 1 71 ? -8.196 10.839 3.576 1.00 81.44 71 GLY A C 1
ATOM 547 O O . GLY A 1 71 ? -8.151 11.860 2.901 1.00 81.44 71 GLY A O 1
ATOM 548 N N . ILE A 1 72 ? -7.262 9.885 3.526 1.00 83.00 72 ILE A N 1
ATOM 549 C CA . ILE A 1 72 ? -6.060 9.948 2.682 1.00 83.00 72 ILE A CA 1
ATOM 550 C C . ILE A 1 72 ? -6.366 9.459 1.259 1.00 83.00 72 ILE A C 1
ATOM 552 O O . ILE A 1 72 ? -5.772 9.924 0.290 1.00 83.00 72 ILE A O 1
ATOM 556 N N . ILE A 1 73 ? -7.323 8.538 1.117 1.00 86.94 73 ILE A N 1
ATOM 557 C CA . ILE A 1 73 ? -7.729 8.005 -0.186 1.00 86.94 73 ILE A CA 1
ATOM 558 C C . ILE A 1 73 ? -8.568 9.055 -0.924 1.00 86.94 73 ILE A C 1
ATOM 560 O O . ILE A 1 73 ? -9.736 9.275 -0.591 1.00 86.94 73 ILE A O 1
ATOM 564 N N . HIS A 1 74 ? -7.975 9.693 -1.935 1.00 81.88 74 HIS A N 1
ATOM 565 C CA . HIS A 1 74 ? -8.637 10.735 -2.730 1.00 81.88 74 HIS A CA 1
ATOM 566 C C . HIS A 1 74 ? -9.587 10.176 -3.801 1.00 81.88 74 HIS A C 1
ATOM 568 O O . HIS A 1 74 ? -10.602 10.798 -4.103 1.00 81.88 74 HIS A O 1
ATOM 574 N N . ASN A 1 75 ? -9.283 9.006 -4.373 1.00 84.06 75 ASN A N 1
ATOM 575 C CA . ASN A 1 75 ? -10.147 8.372 -5.369 1.00 84.06 75 ASN A CA 1
ATOM 576 C C . ASN A 1 75 ? -11.392 7.781 -4.679 1.00 84.06 75 ASN A C 1
ATOM 578 O O . ASN A 1 75 ? -11.281 6.890 -3.836 1.00 84.06 75 ASN A O 1
ATOM 582 N N . ASN A 1 76 ? -12.579 8.276 -5.042 1.00 86.50 76 ASN A N 1
ATOM 583 C CA . ASN A 1 76 ? -13.839 7.889 -4.404 1.00 86.50 76 ASN A CA 1
ATOM 584 C C . ASN A 1 76 ? -14.205 6.415 -4.616 1.00 86.50 76 ASN A C 1
ATOM 586 O O . ASN A 1 76 ? -14.737 5.790 -3.697 1.00 86.50 76 ASN A O 1
ATOM 590 N N . ASP A 1 77 ? -13.913 5.840 -5.778 1.00 87.81 77 ASP A N 1
ATOM 591 C CA . ASP A 1 77 ? -14.258 4.448 -6.070 1.00 87.81 77 ASP A CA 1
ATOM 592 C C . ASP A 1 77 ? -13.280 3.488 -5.398 1.00 87.81 77 ASP A C 1
ATOM 594 O O . ASP A 1 77 ? -13.699 2.539 -4.733 1.00 87.81 77 ASP A O 1
ATOM 598 N N . ALA A 1 78 ? -11.984 3.807 -5.424 1.00 88.25 78 ALA A N 1
ATOM 599 C CA . ALA A 1 78 ? -10.980 3.121 -4.614 1.00 88.25 78 ALA A CA 1
ATOM 600 C C . ALA A 1 78 ? -11.335 3.174 -3.118 1.00 88.25 78 ALA A C 1
ATOM 602 O O . ALA A 1 78 ? -11.308 2.157 -2.427 1.00 88.25 78 ALA A O 1
ATOM 603 N N . LYS A 1 79 ? -11.766 4.339 -2.624 1.00 90.94 79 LYS A N 1
ATOM 604 C CA . LYS A 1 79 ? -12.197 4.530 -1.235 1.00 90.94 79 LYS A CA 1
ATOM 605 C C . LYS A 1 79 ? -13.417 3.685 -0.877 1.00 90.94 79 LYS A C 1
ATOM 607 O O . LYS A 1 79 ? -13.449 3.115 0.212 1.00 90.94 79 LYS A O 1
ATOM 612 N N . LYS A 1 80 ? -14.415 3.583 -1.762 1.00 90.25 80 LYS A N 1
ATOM 613 C CA . LYS A 1 80 ? -15.584 2.707 -1.561 1.00 90.25 80 LYS A CA 1
ATOM 614 C C . LYS A 1 80 ? -15.168 1.237 -1.490 1.00 90.25 80 LYS A C 1
ATOM 616 O O . LYS A 1 80 ? -15.571 0.560 -0.545 1.00 90.25 80 LYS A O 1
ATOM 621 N N . ARG A 1 81 ? -14.334 0.772 -2.433 1.00 90.56 81 ARG A N 1
ATOM 622 C CA . ARG A 1 81 ? -13.799 -0.604 -2.450 1.00 90.56 81 ARG A CA 1
ATOM 623 C C . ARG A 1 81 ? -13.038 -0.916 -1.165 1.00 90.56 81 ARG A C 1
ATOM 625 O O . ARG A 1 81 ? -13.353 -1.884 -0.482 1.00 90.56 81 ARG A O 1
ATOM 632 N N . PHE A 1 82 ? -12.123 -0.035 -0.767 1.00 92.94 82 PHE A N 1
ATOM 633 C CA . PHE A 1 82 ? -11.359 -0.183 0.469 1.00 92.94 82 PHE A CA 1
ATOM 634 C C . PHE A 1 82 ? -12.268 -0.235 1.705 1.00 92.94 82 PHE A C 1
ATOM 636 O O . PHE A 1 82 ? -12.163 -1.147 2.525 1.00 92.94 82 PHE A O 1
ATOM 643 N N . LYS A 1 83 ? -13.229 0.694 1.816 1.00 92.81 83 LYS A N 1
ATOM 644 C CA . LYS A 1 83 ? -14.155 0.777 2.958 1.00 92.81 83 LYS A CA 1
ATOM 645 C C . LYS A 1 83 ? -15.014 -0.483 3.129 1.00 92.81 83 LYS A C 1
ATOM 647 O O . LYS A 1 83 ? -15.428 -0.771 4.251 1.00 92.81 83 LYS A O 1
ATOM 652 N N . ARG A 1 84 ? -15.275 -1.234 2.055 1.00 92.31 84 ARG A N 1
ATOM 653 C CA . ARG A 1 84 ? -16.045 -2.485 2.102 1.00 92.31 84 ARG A CA 1
ATOM 654 C C . ARG A 1 84 ? -15.322 -3.592 2.874 1.00 92.31 84 ARG A C 1
ATOM 656 O O . ARG A 1 84 ? -15.980 -4.346 3.586 1.00 92.31 84 ARG A O 1
ATOM 663 N N . TYR A 1 85 ? -13.993 -3.660 2.771 1.00 91.50 85 TYR A N 1
ATOM 664 C CA . TYR A 1 85 ? -13.220 -4.807 3.264 1.00 91.50 85 TYR A CA 1
ATOM 665 C C . TYR A 1 85 ? -12.219 -4.483 4.373 1.00 91.50 85 TYR A C 1
ATOM 667 O O . TYR A 1 85 ? -11.867 -5.378 5.130 1.00 91.50 85 TYR A O 1
ATOM 675 N N . TRP A 1 86 ? -11.804 -3.227 4.555 1.00 92.00 86 TRP A N 1
ATOM 676 C CA . TRP A 1 86 ? -10.731 -2.857 5.499 1.00 92.00 86 TRP A CA 1
ATOM 677 C C . TRP A 1 86 ? -10.969 -3.203 6.984 1.00 92.00 86 TRP A C 1
ATOM 679 O O . TRP A 1 86 ? -10.030 -3.173 7.775 1.00 92.00 86 TRP A O 1
ATOM 689 N N . LYS A 1 87 ? -12.211 -3.518 7.383 1.00 90.94 87 LYS A N 1
ATOM 690 C CA . LYS A 1 87 ? -12.556 -3.986 8.742 1.00 90.94 87 LYS A CA 1
ATOM 691 C C . LYS A 1 87 ? -12.781 -5.486 8.856 1.00 90.94 87 LYS A C 1
ATOM 693 O O . LYS A 1 87 ? -12.728 -6.017 9.957 1.00 90.94 87 LYS A O 1
ATOM 698 N N . THR A 1 88 ? -13.081 -6.148 7.747 1.00 90.75 88 THR A N 1
ATOM 699 C CA . THR A 1 88 ? -13.435 -7.572 7.714 1.00 90.75 88 THR A CA 1
ATOM 700 C C . THR A 1 88 ? -12.284 -8.433 7.210 1.00 90.75 88 THR A C 1
ATOM 702 O O . THR A 1 88 ? -12.188 -9.597 7.577 1.00 90.75 88 THR A O 1
ATOM 705 N N . HIS A 1 89 ? -11.404 -7.855 6.395 1.00 91.94 89 HIS A N 1
ATOM 706 C CA . HIS A 1 89 ? -10.253 -8.507 5.787 1.00 91.94 89 HIS A CA 1
ATOM 707 C C . HIS A 1 89 ? -8.956 -7.909 6.328 1.00 91.94 89 HIS A C 1
ATOM 709 O O . HIS A 1 89 ? -8.923 -6.780 6.824 1.00 91.94 89 HIS A O 1
ATOM 715 N N . LYS A 1 90 ? -7.872 -8.676 6.198 1.00 92.88 90 LYS A N 1
ATOM 716 C CA . LYS A 1 90 ? -6.523 -8.229 6.535 1.00 92.88 90 LYS A CA 1
ATOM 717 C C . LYS A 1 90 ? -6.070 -7.182 5.505 1.00 92.88 90 LYS A C 1
ATOM 719 O O . LYS A 1 90 ? -6.032 -7.464 4.310 1.00 92.88 90 LYS A O 1
ATOM 724 N N . VAL A 1 91 ? -5.775 -5.970 5.971 1.00 95.50 91 VAL A N 1
ATOM 725 C CA . VAL A 1 91 ? -5.248 -4.861 5.168 1.00 95.50 91 VAL A CA 1
ATOM 726 C C . VAL A 1 91 ? -3.763 -5.087 4.940 1.00 95.50 91 VAL A C 1
ATOM 728 O O . VAL A 1 91 ? -2.991 -5.165 5.894 1.00 95.50 91 VAL A O 1
ATOM 731 N N . VAL A 1 92 ? -3.369 -5.186 3.675 1.00 96.31 92 VAL A N 1
ATOM 732 C CA . VAL A 1 92 ? -1.980 -5.432 3.287 1.00 96.31 92 VAL A CA 1
ATOM 733 C C . VAL A 1 92 ? -1.384 -4.129 2.775 1.00 96.31 92 VAL A C 1
ATOM 735 O O . VAL A 1 92 ? -1.943 -3.484 1.890 1.00 96.31 92 VAL A O 1
ATOM 738 N N . LEU A 1 93 ? -0.255 -3.728 3.345 1.00 96.19 93 LEU A N 1
ATOM 739 C CA . LEU A 1 93 ? 0.501 -2.557 2.917 1.00 96.19 93 LEU A CA 1
ATOM 740 C C . LEU A 1 93 ? 1.827 -3.014 2.326 1.00 96.19 93 LEU A C 1
ATOM 742 O O . LEU A 1 93 ? 2.404 -3.991 2.796 1.00 96.19 93 LEU A O 1
ATOM 746 N N . TYR A 1 94 ? 2.354 -2.302 1.343 1.00 96.44 94 TYR A N 1
ATOM 747 C CA . TYR A 1 94 ? 3.689 -2.598 0.841 1.00 96.44 94 TYR A CA 1
ATOM 748 C C . TYR A 1 94 ? 4.413 -1.340 0.384 1.00 96.44 94 TYR A C 1
ATOM 750 O O . TYR A 1 94 ? 3.804 -0.371 -0.066 1.00 96.44 94 TYR A O 1
ATOM 758 N N . ASP A 1 95 ? 5.730 -1.365 0.515 1.00 94.38 95 ASP A N 1
ATOM 759 C CA . ASP A 1 95 ? 6.645 -0.408 -0.089 1.00 94.38 95 ASP A CA 1
ATOM 760 C C . ASP A 1 95 ? 7.514 -1.126 -1.137 1.00 94.38 95 ASP A C 1
ATOM 762 O O . ASP A 1 95 ? 7.086 -2.129 -1.709 1.00 94.38 95 ASP A O 1
ATOM 766 N N . ASP A 1 96 ? 8.703 -0.613 -1.452 1.00 94.81 96 ASP A N 1
ATOM 767 C CA . ASP A 1 96 ? 9.529 -1.216 -2.497 1.00 94.81 96 ASP A CA 1
ATOM 768 C C . ASP A 1 96 ? 10.151 -2.554 -2.079 1.00 94.81 96 ASP A C 1
ATOM 770 O O . ASP A 1 96 ? 10.090 -3.514 -2.848 1.00 94.81 96 ASP A O 1
ATOM 774 N N . CYS A 1 97 ? 10.698 -2.659 -0.863 1.00 94.75 97 CYS A N 1
ATOM 775 C CA . CYS A 1 97 ? 11.501 -3.823 -0.481 1.00 94.75 97 CYS A CA 1
ATOM 776 C C . CYS A 1 97 ? 11.590 -4.126 1.027 1.00 94.75 97 CYS A C 1
ATOM 778 O O . CYS A 1 97 ? 12.467 -4.896 1.422 1.00 94.75 97 CYS A O 1
ATOM 780 N N . SER A 1 98 ? 10.719 -3.575 1.884 1.00 92.25 98 SER A N 1
ATOM 781 C CA . SER A 1 98 ? 10.818 -3.804 3.334 1.00 92.25 98 SER A CA 1
ATOM 782 C C . SER A 1 98 ? 10.709 -5.284 3.707 1.00 92.25 98 SER A C 1
ATOM 784 O O . SER A 1 98 ? 9.773 -5.983 3.307 1.00 92.25 98 SER A O 1
ATOM 786 N N . THR A 1 99 ? 11.656 -5.754 4.522 1.00 91.56 99 THR A N 1
ATOM 787 C CA . THR A 1 99 ? 11.680 -7.128 5.060 1.00 91.56 99 THR A CA 1
ATOM 788 C C . THR A 1 99 ? 11.563 -7.189 6.578 1.00 91.56 99 THR A C 1
ATOM 790 O O . THR A 1 99 ? 11.079 -8.193 7.093 1.00 91.56 99 THR A O 1
ATOM 793 N N . ASP A 1 100 ? 11.940 -6.119 7.281 1.00 89.00 100 ASP A N 1
ATOM 794 C CA . ASP A 1 100 ? 11.763 -5.968 8.722 1.00 89.00 100 ASP A CA 1
ATOM 795 C C . ASP A 1 100 ? 11.348 -4.526 9.048 1.00 89.00 100 ASP A C 1
ATOM 797 O O . ASP A 1 100 ? 11.969 -3.551 8.623 1.00 89.00 100 ASP A O 1
ATOM 801 N N . LEU A 1 101 ? 10.280 -4.385 9.831 1.00 86.75 101 LEU A N 1
ATOM 802 C CA . LEU A 1 101 ? 9.772 -3.092 10.279 1.00 86.75 101 LEU A CA 1
ATOM 803 C C . LEU A 1 101 ? 10.709 -2.403 11.280 1.00 86.75 101 LEU A C 1
ATOM 805 O O . LEU A 1 101 ? 10.664 -1.175 11.401 1.00 86.75 101 LEU A O 1
ATOM 809 N N . ASN A 1 102 ? 11.562 -3.160 11.973 1.00 86.81 102 ASN A N 1
ATOM 810 C CA . ASN A 1 102 ? 12.474 -2.630 12.985 1.00 86.81 102 ASN A CA 1
ATOM 811 C C . ASN A 1 102 ? 13.649 -1.843 12.391 1.00 86.81 102 ASN A C 1
ATOM 813 O O . ASN A 1 102 ? 14.252 -1.036 13.098 1.00 86.81 102 ASN A O 1
ATOM 817 N N . GLU A 1 103 ? 13.962 -2.025 11.104 1.00 85.00 103 GLU A N 1
ATOM 818 C CA . GLU A 1 103 ? 15.048 -1.296 10.434 1.00 85.00 103 GLU A CA 1
ATOM 819 C C . GLU A 1 103 ? 14.763 0.207 10.351 1.00 85.00 103 GLU A C 1
ATOM 821 O O . GLU A 1 103 ? 15.662 1.037 10.495 1.00 85.00 103 GLU A O 1
ATOM 826 N N . ASN A 1 104 ? 13.496 0.574 10.144 1.00 79.81 104 ASN A N 1
ATOM 827 C CA . ASN A 1 104 ? 13.071 1.964 10.087 1.00 79.81 104 ASN A CA 1
ATOM 828 C C . ASN A 1 104 ? 11.686 2.146 10.727 1.00 79.81 104 ASN A C 1
ATOM 830 O O . ASN A 1 104 ? 10.689 2.295 10.014 1.00 79.81 104 ASN A O 1
ATOM 834 N N . PRO A 1 105 ? 11.600 2.224 12.066 1.00 80.94 105 PRO A N 1
ATOM 835 C CA . PRO A 1 105 ? 10.325 2.365 12.777 1.00 80.94 105 PRO A CA 1
ATOM 836 C C . PRO A 1 105 ? 9.608 3.684 12.452 1.00 80.94 105 PRO A C 1
ATOM 838 O O . PRO A 1 105 ? 8.405 3.818 12.642 1.00 80.94 105 PRO A O 1
ATOM 841 N N . SER A 1 106 ? 10.342 4.672 11.932 1.00 78.31 106 SER A N 1
ATOM 842 C CA . SER A 1 106 ? 9.795 5.963 11.509 1.00 78.31 106 SER A CA 1
ATOM 843 C C . SER A 1 106 ? 9.320 5.996 10.054 1.00 78.31 106 SER A C 1
ATOM 845 O O . SER A 1 106 ? 8.875 7.050 9.588 1.00 78.31 106 SER A O 1
ATOM 847 N N . SER A 1 107 ? 9.429 4.871 9.337 1.00 85.94 107 SER A N 1
ATOM 848 C CA . SER A 1 107 ? 9.018 4.762 7.942 1.00 85.94 107 SER A CA 1
ATOM 849 C C . SER A 1 107 ? 7.528 5.050 7.788 1.00 85.94 107 SER A C 1
ATOM 851 O O . SER A 1 107 ? 6.711 4.814 8.681 1.00 85.94 107 SER A O 1
ATOM 853 N N . PHE A 1 108 ? 7.158 5.570 6.620 1.00 86.12 108 PHE A N 1
ATOM 854 C CA . PHE A 1 108 ? 5.758 5.841 6.320 1.00 86.12 108 PHE A CA 1
ATOM 855 C C . PHE A 1 108 ? 4.894 4.571 6.406 1.00 86.12 108 PHE A C 1
ATOM 857 O O . PHE A 1 108 ? 3.796 4.623 6.961 1.00 86.12 108 PHE A O 1
ATOM 864 N N . LEU A 1 109 ? 5.428 3.439 5.934 1.00 90.56 109 LEU A N 1
ATOM 865 C CA . LEU A 1 109 ? 4.801 2.124 6.036 1.00 90.56 109 LEU A CA 1
ATOM 866 C C . LEU A 1 109 ? 4.442 1.787 7.491 1.00 90.56 109 LEU A C 1
ATOM 868 O O . LEU A 1 109 ? 3.284 1.492 7.777 1.00 90.56 109 LEU A O 1
ATOM 872 N N . ASN A 1 110 ? 5.408 1.908 8.408 1.00 89.81 110 ASN A N 1
ATOM 873 C CA . ASN A 1 110 ? 5.219 1.625 9.832 1.00 89.81 110 ASN A CA 1
ATOM 874 C C . ASN A 1 110 ? 4.167 2.518 10.477 1.00 89.81 110 ASN A C 1
ATOM 876 O O . ASN A 1 110 ? 3.251 2.041 11.147 1.00 89.81 110 ASN A O 1
ATOM 880 N N . LEU A 1 111 ? 4.267 3.820 10.228 1.00 88.06 111 LEU A N 1
ATOM 881 C CA . LEU A 1 111 ? 3.333 4.785 10.786 1.00 88.06 111 LEU A CA 1
ATOM 882 C C . LEU A 1 111 ? 1.895 4.516 10.308 1.00 88.06 111 LEU A C 1
ATOM 884 O O . LEU A 1 111 ? 0.954 4.567 11.102 1.00 88.06 111 LEU A O 1
ATOM 888 N N . LEU A 1 112 ? 1.706 4.216 9.019 1.00 89.31 112 LEU A N 1
ATOM 889 C CA . LEU A 1 112 ? 0.384 3.908 8.472 1.00 89.31 112 LEU A CA 1
ATOM 890 C C . LEU A 1 112 ? -0.162 2.578 9.007 1.00 89.31 112 LEU A C 1
ATOM 892 O O . LEU A 1 112 ? -1.353 2.488 9.315 1.00 89.31 112 LEU A O 1
ATOM 896 N N . LEU A 1 113 ? 0.703 1.576 9.158 1.00 91.44 113 LEU A N 1
ATOM 897 C CA . LEU A 1 113 ? 0.365 0.282 9.739 1.00 91.44 113 LEU A CA 1
ATOM 898 C C . LEU A 1 113 ? -0.143 0.435 11.178 1.00 91.44 113 LEU A C 1
ATOM 900 O O . LEU A 1 113 ? -1.223 -0.056 11.514 1.00 91.44 113 LEU A O 1
ATOM 904 N N . GLU A 1 114 ? 0.596 1.168 12.012 1.00 89.25 114 GLU A N 1
ATOM 905 C CA . GLU A 1 114 ? 0.201 1.458 13.390 1.00 89.25 114 GLU A CA 1
ATOM 906 C C . GLU A 1 114 ? -1.127 2.218 13.425 1.00 89.25 114 GLU A C 1
ATOM 908 O O . GLU A 1 114 ? -2.034 1.860 14.178 1.00 89.25 114 GLU A O 1
ATOM 913 N N . LYS A 1 115 ? -1.297 3.214 12.549 1.00 88.31 115 LYS A N 1
ATOM 914 C CA . LYS A 1 115 ? -2.534 3.991 12.483 1.00 88.31 115 LYS A CA 1
ATOM 915 C C . LYS A 1 115 ? -3.748 3.133 12.120 1.00 88.31 115 LYS A C 1
ATOM 917 O O . LYS A 1 115 ? -4.799 3.269 12.743 1.00 88.31 115 LYS A O 1
ATOM 922 N N . LEU A 1 116 ? -3.615 2.226 11.154 1.00 90.38 116 LEU A N 1
ATOM 923 C CA . LEU A 1 116 ? -4.678 1.286 10.790 1.00 90.38 116 LEU A CA 1
ATOM 924 C C . LEU A 1 116 ? -5.050 0.363 11.955 1.00 90.38 116 LEU A C 1
ATOM 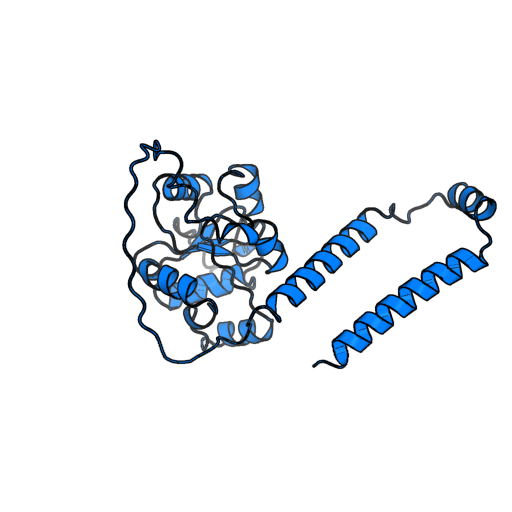926 O O . LEU A 1 116 ? -6.238 0.132 12.193 1.00 90.38 116 LEU A O 1
ATOM 930 N N . ARG A 1 117 ? -4.052 -0.122 12.702 1.00 91.19 117 ARG A N 1
ATOM 931 C CA . ARG A 1 117 ? -4.250 -0.957 13.897 1.00 91.19 117 ARG A CA 1
ATOM 932 C C . ARG A 1 117 ? -4.950 -0.183 15.014 1.00 91.19 117 ARG A C 1
ATOM 934 O O . ARG A 1 117 ? -5.917 -0.688 15.575 1.00 91.19 117 ARG A O 1
ATOM 941 N N . GLN A 1 118 ? -4.550 1.065 15.267 1.00 89.19 118 GLN A N 1
ATOM 942 C CA . GLN A 1 118 ? -5.217 1.968 16.218 1.00 89.19 118 GLN A CA 1
ATOM 943 C C . GLN A 1 118 ? -6.676 2.244 15.836 1.00 89.19 118 GLN A C 1
ATOM 945 O O . GLN A 1 118 ? -7.536 2.369 16.703 1.00 89.19 118 GLN A O 1
ATOM 950 N N . GLU A 1 119 ? -6.980 2.321 14.539 1.00 88.69 119 GLU A N 1
ATOM 951 C CA . GLU A 1 119 ? -8.356 2.457 14.061 1.00 88.69 119 GLU A CA 1
ATOM 952 C C . GLU A 1 119 ? -9.154 1.144 14.164 1.00 88.69 119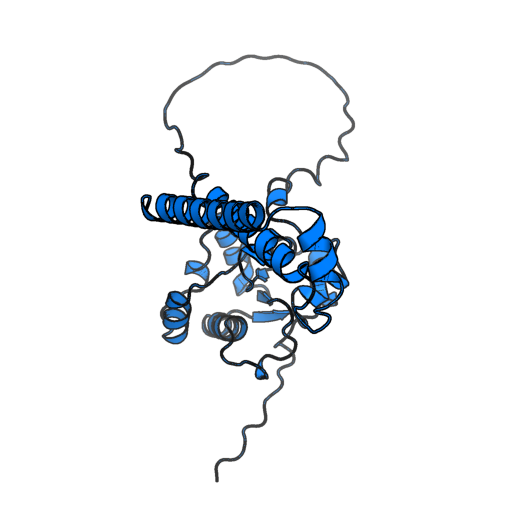 GLU A C 1
ATOM 954 O O . GLU A 1 119 ? -10.358 1.159 13.913 1.00 88.69 119 GLU A O 1
ATOM 959 N N . GLY A 1 120 ? -8.531 0.017 14.533 1.00 88.75 120 GLY A N 1
ATOM 960 C CA . GLY A 1 120 ? -9.157 -1.296 14.706 1.00 88.75 120 GLY A CA 1
ATOM 961 C C . GLY A 1 120 ? -9.180 -2.148 13.435 1.00 88.75 120 GLY A C 1
ATOM 962 O O . GLY A 1 120 ? -10.143 -2.875 13.211 1.00 88.75 120 GLY A O 1
ATOM 963 N N . CYS A 1 121 ? -8.207 -1.985 12.536 1.00 91.25 121 CYS A N 1
ATOM 964 C CA . CYS A 1 121 ? -8.042 -2.853 11.364 1.00 91.25 121 CYS A CA 1
ATOM 965 C C . CYS A 1 121 ? -7.008 -3.942 11.661 1.00 91.25 121 CYS A C 1
ATOM 967 O O . CYS A 1 121 ? -5.983 -3.667 12.285 1.00 91.25 121 CYS A O 1
ATOM 969 N N . SER A 1 122 ? -7.225 -5.152 11.143 1.00 93.00 122 SER A N 1
ATOM 970 C CA . SER A 1 122 ? -6.140 -6.130 11.026 1.00 93.00 122 SER A CA 1
ATOM 971 C C . SER A 1 122 ? -5.250 -5.687 9.870 1.00 93.00 122 SER A C 1
ATOM 973 O O . SER A 1 122 ? -5.706 -5.683 8.731 1.00 93.00 122 SER A O 1
ATOM 975 N N . ALA A 1 123 ? -4.025 -5.245 10.157 1.00 93.88 123 ALA A N 1
ATOM 976 C CA . ALA A 1 123 ? -3.107 -4.729 9.146 1.00 93.88 123 ALA A CA 1
ATOM 977 C C . ALA A 1 123 ? -1.721 -5.369 9.270 1.00 93.88 123 ALA A C 1
ATOM 979 O O . ALA A 1 123 ? -1.218 -5.550 10.385 1.00 93.88 123 ALA A O 1
ATOM 980 N N . CYS A 1 124 ? -1.106 -5.669 8.129 1.00 95.31 124 CYS A N 1
ATOM 981 C CA . CYS A 1 124 ? 0.226 -6.264 7.996 1.00 95.31 124 CYS A CA 1
ATOM 982 C C . CYS A 1 124 ? 0.963 -5.681 6.779 1.00 95.31 124 CYS A C 1
ATOM 984 O O . CYS A 1 124 ? 0.332 -5.110 5.884 1.00 95.31 124 CYS A O 1
ATOM 986 N N . TYR A 1 125 ? 2.282 -5.862 6.708 1.00 95.56 125 TYR A N 1
ATOM 987 C CA . TYR A 1 125 ? 3.064 -5.490 5.522 1.00 95.56 125 TYR A CA 1
ATOM 988 C C . TYR A 1 125 ? 3.369 -6.694 4.620 1.00 95.56 125 TYR A C 1
ATOM 990 O O . TYR A 1 125 ? 3.406 -7.830 5.083 1.00 95.56 125 TYR A O 1
ATOM 998 N N . LEU A 1 126 ? 3.592 -6.467 3.328 1.00 96.94 126 LEU A N 1
ATOM 999 C CA . LEU A 1 126 ? 4.045 -7.497 2.393 1.00 96.94 126 LEU A CA 1
ATOM 1000 C C . LEU A 1 126 ? 5.549 -7.731 2.555 1.00 96.94 126 LEU A C 1
ATOM 1002 O O . LEU A 1 126 ? 6.349 -6.819 2.339 1.00 96.94 126 LEU A O 1
ATOM 1006 N N . LEU A 1 127 ? 5.934 -8.958 2.898 1.00 96.12 127 LEU A N 1
ATOM 1007 C CA . LEU A 1 127 ? 7.329 -9.324 3.115 1.00 96.12 127 LEU A CA 1
ATOM 1008 C C . LEU A 1 127 ? 8.141 -9.199 1.817 1.00 96.12 127 LEU A C 1
ATOM 1010 O O . LEU A 1 127 ? 7.857 -9.882 0.831 1.00 96.12 127 LEU A O 1
ATOM 1014 N N . GLY A 1 128 ? 9.174 -8.355 1.841 1.00 94.69 128 GLY A N 1
ATOM 1015 C CA . GLY A 1 128 ? 10.040 -8.080 0.694 1.00 94.69 128 GLY A CA 1
ATOM 1016 C C . GLY A 1 128 ? 9.474 -7.055 -0.293 1.00 94.69 128 GLY A C 1
ATOM 1017 O O . GLY A 1 128 ? 10.069 -6.862 -1.357 1.00 94.69 128 GLY A O 1
ATOM 1018 N N . GLY A 1 129 ? 8.352 -6.410 0.047 1.00 96.25 129 GLY A N 1
ATOM 1019 C CA . GLY A 1 129 ? 7.752 -5.320 -0.718 1.00 96.25 129 GLY A CA 1
ATOM 1020 C C . GLY A 1 129 ? 7.352 -5.682 -2.152 1.00 96.25 129 GLY A C 1
ATOM 1021 O O . GLY A 1 129 ? 7.195 -6.850 -2.525 1.00 96.25 129 GLY A O 1
ATOM 1022 N N . PHE A 1 130 ? 7.173 -4.647 -2.970 1.00 97.38 130 PHE A N 1
ATOM 1023 C CA . PHE A 1 130 ? 6.813 -4.784 -4.376 1.00 97.38 130 PHE A CA 1
ATOM 1024 C C . PHE A 1 130 ? 7.896 -5.485 -5.196 1.00 97.38 130 PHE A C 1
ATOM 1026 O O . PHE A 1 130 ? 7.564 -6.314 -6.035 1.00 97.38 130 PHE A O 1
ATOM 1033 N N . SER A 1 131 ? 9.172 -5.192 -4.947 1.00 95.81 131 SER A N 1
ATOM 1034 C CA . SER A 1 131 ? 10.305 -5.746 -5.695 1.00 95.81 131 SER A CA 1
ATOM 1035 C C . SER A 1 131 ? 10.319 -7.278 -5.656 1.00 95.81 131 SER A C 1
ATOM 1037 O O . SER A 1 131 ? 10.379 -7.940 -6.695 1.00 95.81 131 SER A O 1
ATOM 1039 N N . THR A 1 132 ? 10.140 -7.859 -4.464 1.00 96.69 132 THR A N 1
ATOM 1040 C CA . THR A 1 132 ? 10.065 -9.320 -4.301 1.00 96.69 132 THR A CA 1
ATOM 1041 C C . THR A 1 132 ? 8.823 -9.903 -4.971 1.00 96.69 132 THR A C 1
ATOM 1043 O O . THR A 1 132 ? 8.884 -10.978 -5.571 1.00 96.69 132 THR A O 1
ATOM 1046 N N . PHE A 1 133 ? 7.687 -9.208 -4.876 1.00 97.44 133 PHE A N 1
ATOM 1047 C CA . PHE A 1 133 ? 6.437 -9.657 -5.482 1.00 97.44 133 PHE A CA 1
ATOM 1048 C C . PHE A 1 133 ? 6.505 -9.632 -7.014 1.00 97.44 133 PHE A C 1
ATOM 1050 O O . PHE A 1 133 ? 6.185 -10.631 -7.651 1.00 97.44 133 PHE A O 1
ATOM 1057 N N . GLU A 1 134 ? 6.975 -8.532 -7.603 1.00 96.38 134 GLU A N 1
ATOM 1058 C CA . GLU A 1 134 ? 7.135 -8.344 -9.049 1.00 96.38 134 GLU A CA 1
ATOM 1059 C C . GLU A 1 134 ? 8.094 -9.373 -9.654 1.00 96.38 134 GLU A C 1
ATOM 1061 O O . GLU A 1 134 ? 7.819 -9.907 -10.726 1.00 96.38 134 GLU A O 1
ATOM 1066 N N . GLN A 1 135 ? 9.183 -9.706 -8.955 1.00 96.19 135 GLN A N 1
ATOM 1067 C CA . GLN A 1 135 ? 10.129 -10.721 -9.416 1.00 96.19 135 GLN A CA 1
ATOM 1068 C C . GLN A 1 135 ? 9.495 -12.118 -9.516 1.00 96.19 135 GLN A C 1
ATOM 1070 O O . GLN A 1 135 ? 9.839 -12.887 -10.413 1.00 96.19 135 GLN A O 1
ATOM 1075 N N . ARG A 1 136 ? 8.602 -12.467 -8.581 1.00 96.19 136 ARG A N 1
ATOM 1076 C CA . ARG A 1 136 ? 7.998 -13.808 -8.492 1.00 96.19 136 ARG A CA 1
ATOM 1077 C C . ARG A 1 136 ? 6.694 -13.934 -9.276 1.00 96.19 136 ARG A C 1
ATOM 1079 O O . ARG A 1 136 ? 6.421 -15.007 -9.805 1.00 96.19 136 ARG A O 1
ATOM 1086 N N . TYR A 1 137 ? 5.907 -12.862 -9.327 1.00 95.75 137 TYR A N 1
ATOM 1087 C CA . TYR A 1 137 ? 4.549 -12.838 -9.875 1.00 95.75 137 TYR A CA 1
ATOM 1088 C C . TYR A 1 137 ? 4.314 -11.603 -10.769 1.00 95.75 137 TYR A C 1
ATOM 1090 O O . TYR A 1 137 ? 3.422 -10.786 -10.500 1.00 95.75 137 TYR A O 1
ATOM 1098 N N . PRO A 1 138 ? 5.106 -11.420 -11.843 1.00 94.19 138 PRO A N 1
ATOM 1099 C CA . PRO A 1 138 ? 4.975 -10.267 -12.734 1.00 94.19 138 PRO A CA 1
ATOM 1100 C C . PRO A 1 138 ? 3.628 -10.227 -13.473 1.00 94.19 138 PRO A C 1
ATOM 1102 O O . PRO A 1 138 ? 3.231 -9.173 -13.968 1.00 94.19 138 PRO A O 1
ATOM 1105 N N . GLU A 1 139 ? 2.903 -11.345 -13.558 1.00 93.69 139 GLU A N 1
ATOM 1106 C CA . GLU A 1 139 ? 1.568 -11.415 -14.157 1.00 93.69 139 GLU A CA 1
ATOM 1107 C C . GLU A 1 139 ? 0.482 -10.766 -13.290 1.00 93.69 139 GLU A C 1
ATOM 1109 O O . GLU A 1 139 ? -0.578 -10.408 -13.795 1.00 93.69 139 GLU A O 1
ATOM 1114 N N . LEU A 1 140 ? 0.744 -10.598 -11.990 1.00 94.19 140 LEU A N 1
ATOM 1115 C CA . LEU A 1 140 ? -0.192 -10.017 -11.024 1.00 94.19 140 LEU A CA 1
ATOM 1116 C C . LEU A 1 140 ? 0.076 -8.535 -10.745 1.00 94.19 140 LEU A C 1
ATOM 1118 O O . LEU A 1 140 ? -0.338 -8.000 -9.713 1.00 94.19 140 LEU A O 1
ATOM 1122 N N . SER A 1 141 ? 0.775 -7.863 -11.657 1.00 93.56 141 SER A N 1
ATOM 1123 C CA . SER A 1 141 ? 1.035 -6.428 -11.581 1.00 93.56 141 SER A CA 1
ATOM 1124 C C . SER A 1 141 ? 0.457 -5.682 -12.784 1.00 93.56 141 SER A C 1
ATOM 1126 O O . SER A 1 141 ? 0.534 -6.144 -13.919 1.00 93.56 141 SER A O 1
ATOM 1128 N N . ALA A 1 142 ? -0.121 -4.516 -12.515 1.00 90.25 142 ALA A N 1
ATOM 1129 C CA . ALA A 1 142 ? -0.708 -3.600 -13.480 1.00 90.25 142 ALA A CA 1
ATOM 1130 C C . ALA A 1 142 ? 0.145 -2.333 -13.624 1.00 90.25 142 ALA A C 1
ATOM 1132 O O . ALA A 1 142 ? 1.001 -2.031 -12.793 1.00 90.25 142 ALA A O 1
ATOM 1133 N N . PHE A 1 143 ? -0.109 -1.582 -14.688 1.00 88.31 143 PHE A N 1
ATOM 1134 C CA . PHE A 1 143 ? 0.347 -0.208 -14.893 1.00 88.31 143 PHE A CA 1
ATOM 1135 C C . PHE A 1 143 ? -0.883 0.707 -14.856 1.00 88.31 143 PHE A C 1
ATOM 1137 O O . PHE A 1 143 ? -2.003 0.245 -15.079 1.00 88.31 143 PHE A O 1
ATOM 1144 N N . LEU A 1 144 ? -0.705 1.995 -14.555 1.00 78.31 144 LEU A N 1
ATOM 1145 C CA . LEU A 1 144 ? -1.840 2.910 -14.348 1.00 78.31 144 LEU A CA 1
ATOM 1146 C C . LEU A 1 144 ? -2.755 3.040 -15.580 1.00 78.31 144 LEU A C 1
ATOM 1148 O O . LEU A 1 144 ? -3.961 3.205 -15.420 1.00 78.31 144 LEU A O 1
ATOM 1152 N N . ASP A 1 145 ? -2.216 2.873 -16.790 1.00 60.25 145 ASP A N 1
ATOM 1153 C CA . ASP A 1 145 ? -2.997 2.956 -18.034 1.00 60.25 145 ASP A CA 1
ATOM 1154 C C . ASP A 1 145 ? -3.878 1.712 -18.293 1.00 60.25 145 ASP A C 1
ATOM 1156 O O . ASP A 1 145 ? -4.630 1.689 -19.261 1.00 60.25 145 ASP A O 1
ATOM 1160 N N . SER A 1 146 ? -3.817 0.680 -17.437 1.00 52.19 146 SER A N 1
ATOM 1161 C CA . SER A 1 146 ? -4.635 -0.540 -17.548 1.00 52.19 146 SER A CA 1
ATOM 1162 C C . SER A 1 146 ? -5.885 -0.529 -16.659 1.00 52.19 146 SER A C 1
ATOM 1164 O O . SER A 1 146 ? -6.716 -1.431 -16.779 1.00 52.19 146 SER A O 1
ATOM 1166 N N . GLU A 1 147 ? -6.063 0.457 -15.768 1.00 49.22 147 GLU A N 1
ATOM 1167 C CA . GLU A 1 147 ? -7.239 0.516 -14.875 1.00 49.22 147 GLU A CA 1
ATOM 1168 C C . GLU A 1 147 ? -8.551 0.850 -15.623 1.00 49.22 147 GLU A C 1
ATOM 1170 O O . GLU A 1 147 ? -9.635 0.717 -15.054 1.00 49.22 147 GLU A O 1
ATOM 1175 N N . THR A 1 148 ? -8.487 1.181 -16.920 1.00 45.44 148 THR A N 1
ATOM 1176 C CA . THR A 1 148 ? -9.657 1.265 -17.815 1.00 45.44 148 THR A CA 1
ATOM 1177 C C . THR A 1 148 ? -10.083 -0.079 -18.423 1.00 45.44 148 THR A C 1
ATOM 1179 O O . THR A 1 148 ? -11.166 -0.156 -18.999 1.00 45.44 148 THR A O 1
ATOM 1182 N N . ASP A 1 149 ? -9.311 -1.156 -18.241 1.00 44.75 149 ASP A N 1
ATOM 1183 C CA . ASP A 1 149 ? -9.540 -2.449 -18.913 1.00 44.75 149 ASP A CA 1
ATOM 1184 C C . ASP A 1 149 ? -10.156 -3.539 -18.024 1.00 44.75 149 ASP A C 1
ATOM 1186 O O . ASP A 1 149 ? -10.265 -4.699 -18.434 1.00 44.75 149 ASP A O 1
ATOM 1190 N N . SER A 1 150 ? -10.673 -3.184 -16.842 1.00 48.53 150 SER A N 1
ATOM 1191 C CA . SER A 1 150 ? -11.443 -4.120 -15.999 1.00 48.53 150 SER A CA 1
ATOM 1192 C C . SER A 1 150 ? -12.715 -4.673 -16.677 1.00 48.53 150 SER A C 1
ATOM 1194 O O . SER A 1 150 ? -13.320 -5.616 -16.172 1.00 48.53 150 SER A O 1
ATOM 1196 N N . THR A 1 151 ? -13.063 -4.179 -17.870 1.00 47.28 151 THR A N 1
ATOM 1197 C CA . THR A 1 151 ? -14.148 -4.697 -18.720 1.00 47.28 151 THR A CA 1
ATOM 1198 C C . THR A 1 151 ? -13.684 -5.724 -19.773 1.00 47.28 151 THR A C 1
ATOM 1200 O O . THR A 1 151 ? -14.513 -6.445 -20.323 1.00 47.28 151 THR A O 1
ATOM 1203 N N . ILE A 1 152 ? -12.382 -5.857 -20.073 1.00 47.97 152 ILE A N 1
ATOM 1204 C CA . ILE A 1 152 ? -11.920 -6.605 -21.268 1.00 47.97 152 ILE A CA 1
ATOM 1205 C C . ILE A 1 152 ? -11.537 -8.068 -20.977 1.00 47.97 152 ILE A C 1
ATOM 1207 O O . ILE A 1 152 ? -11.511 -8.900 -21.887 1.00 47.97 152 ILE A O 1
ATOM 1211 N N . ILE A 1 153 ? -11.349 -8.461 -19.714 1.00 54.38 153 ILE A N 1
ATOM 1212 C CA . ILE A 1 153 ? -11.056 -9.870 -19.378 1.00 54.38 153 ILE A CA 1
ATOM 1213 C C . ILE A 1 153 ? -12.313 -10.768 -19.492 1.00 54.38 153 ILE A C 1
ATOM 1215 O O . ILE A 1 153 ? -12.192 -11.978 -19.663 1.00 54.38 153 ILE A O 1
ATOM 1219 N N . GLY A 1 154 ? -13.522 -10.188 -19.515 1.00 45.69 154 GLY A N 1
ATOM 1220 C CA . GLY A 1 154 ? -14.795 -10.921 -19.611 1.00 45.69 154 GLY A CA 1
ATOM 1221 C C . GLY A 1 154 ? -15.335 -11.191 -21.024 1.00 45.69 154 GLY A C 1
ATOM 1222 O O . GLY A 1 154 ? -16.336 -11.888 -21.156 1.00 45.69 154 GLY A O 1
ATOM 1223 N N . LEU A 1 155 ? -14.713 -10.663 -22.086 1.00 49.88 155 LEU A N 1
ATOM 1224 C CA . LEU A 1 155 ? -15.317 -10.652 -23.433 1.00 49.88 155 LEU A CA 1
ATOM 1225 C C . LEU A 1 155 ? -14.740 -11.682 -24.420 1.00 49.88 155 LEU A C 1
ATOM 1227 O O . LEU A 1 155 ? -15.188 -11.756 -25.560 1.00 49.88 155 LEU A O 1
ATOM 1231 N N . ARG A 1 156 ? -13.795 -12.534 -24.003 1.00 46.94 156 ARG A N 1
ATOM 1232 C CA . ARG A 1 156 ? -13.191 -13.561 -24.882 1.00 46.94 156 ARG A CA 1
ATOM 1233 C C . ARG A 1 156 ? -14.078 -14.783 -25.179 1.00 46.94 156 ARG A C 1
ATOM 1235 O O . ARG A 1 156 ? -13.629 -15.674 -25.889 1.00 46.94 156 ARG A O 1
ATOM 1242 N N . ASN A 1 157 ? -15.320 -14.817 -24.686 1.00 49.41 157 ASN A N 1
ATOM 1243 C CA . ASN A 1 157 ? -16.208 -15.984 -24.790 1.00 49.41 157 ASN A CA 1
ATOM 1244 C C . ASN A 1 157 ? -17.556 -15.734 -25.489 1.00 49.41 157 ASN A C 1
ATOM 1246 O O . ASN A 1 157 ? -18.430 -16.597 -25.426 1.00 49.41 157 ASN A O 1
ATOM 1250 N N . LEU A 1 158 ? -17.740 -14.599 -26.168 1.00 42.06 158 LEU A N 1
ATOM 1251 C CA . LEU A 1 158 ? -18.955 -14.349 -26.945 1.00 42.06 158 LEU A CA 1
ATOM 1252 C C . LEU A 1 158 ? -18.705 -14.629 -28.426 1.00 42.06 158 LEU A C 1
ATOM 1254 O O . LEU A 1 158 ? -18.226 -13.788 -29.182 1.00 42.06 158 LEU A O 1
ATOM 1258 N N . SER A 1 159 ? -19.035 -15.856 -28.814 1.00 42.75 159 SER A N 1
ATOM 1259 C CA . SER A 1 159 ? -19.296 -16.247 -30.193 1.00 42.75 159 SER A CA 1
ATOM 1260 C C . SER A 1 159 ? -20.388 -15.335 -30.763 1.00 42.75 159 SER A C 1
ATOM 1262 O O . SER A 1 159 ? -21.513 -15.337 -30.267 1.00 42.75 159 SER A O 1
ATOM 1264 N N . LEU A 1 160 ? -20.055 -14.541 -31.779 1.00 33.03 160 LEU A N 1
ATOM 1265 C CA . LEU A 1 160 ? -21.014 -13.725 -32.523 1.00 33.03 160 LEU A CA 1
ATOM 1266 C C . LEU A 1 160 ? -21.896 -14.648 -33.376 1.00 33.03 160 LEU A C 1
ATOM 1268 O O . LEU A 1 160 ? -21.444 -15.171 -34.392 1.00 33.03 160 LEU A O 1
ATOM 1272 N N . SER A 1 161 ? -23.144 -14.855 -32.964 1.00 34.88 161 SER A N 1
ATOM 1273 C CA . SER A 1 161 ? -24.239 -15.110 -33.902 1.00 34.88 161 SER A CA 1
ATOM 1274 C C . SER A 1 161 ? -24.913 -13.768 -34.173 1.00 34.88 161 SER A C 1
ATOM 1276 O O . SER A 1 161 ? -25.545 -13.205 -33.279 1.00 34.88 161 SER A O 1
ATOM 1278 N N . GLU A 1 162 ? -24.694 -13.236 -35.374 1.00 44.88 162 GLU A N 1
ATOM 1279 C CA . GLU A 1 162 ? -25.401 -12.075 -35.910 1.00 44.88 162 GLU A CA 1
ATOM 1280 C C . GLU A 1 162 ? -26.876 -12.424 -36.100 1.00 44.88 162 GLU A C 1
ATOM 1282 O O . GLU A 1 162 ? -27.182 -13.370 -36.815 1.00 44.88 162 GLU A O 1
ATOM 1287 N N . ASP A 1 163 ? -27.763 -11.633 -35.500 1.00 34.00 163 ASP A N 1
ATOM 1288 C CA . ASP A 1 163 ? -29.091 -11.375 -36.044 1.00 34.00 163 ASP A CA 1
ATOM 1289 C C . ASP A 1 163 ? -29.506 -9.937 -35.703 1.00 34.00 163 ASP A C 1
ATOM 1291 O O .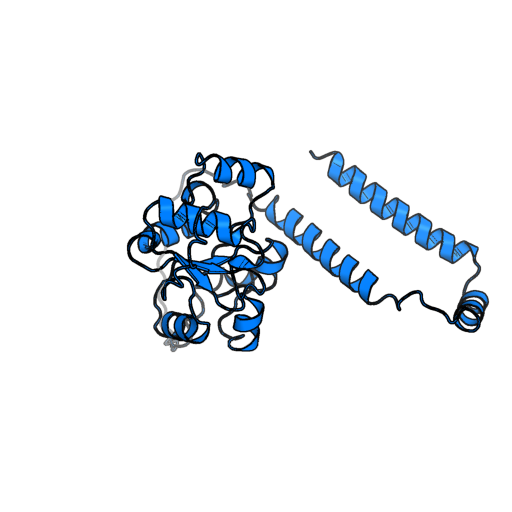 ASP A 1 163 ? -29.280 -9.417 -34.608 1.00 34.00 163 ASP A O 1
ATOM 1295 N N . ILE A 1 164 ? -30.043 -9.290 -36.729 1.00 44.22 164 ILE A N 1
ATOM 1296 C CA . ILE A 1 164 ? -30.314 -7.863 -36.899 1.00 44.22 164 ILE A CA 1
ATOM 1297 C C . ILE A 1 164 ? -31.702 -7.525 -36.337 1.00 44.22 164 ILE A C 1
ATOM 1299 O O . ILE A 1 164 ? -32.652 -8.246 -36.636 1.00 44.22 164 ILE A O 1
ATOM 1303 N N . SER A 1 165 ? -31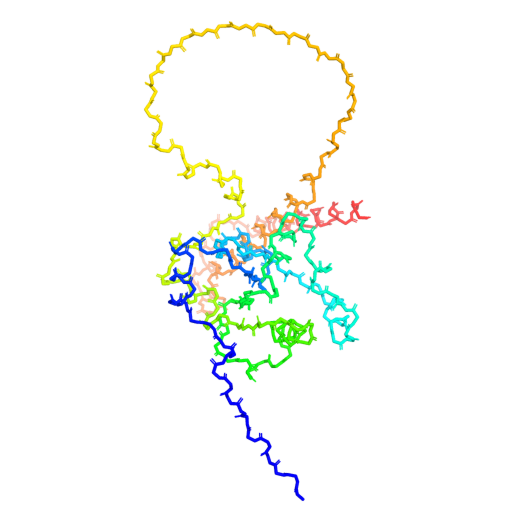.863 -6.386 -35.647 1.00 37.41 165 SER A N 1
ATOM 1304 C CA . SER A 1 165 ? -33.130 -5.627 -35.669 1.00 37.41 165 SER A CA 1
ATOM 1305 C C . SER A 1 165 ? -32.998 -4.206 -35.103 1.00 37.41 165 SER A C 1
ATOM 1307 O O . SER A 1 165 ? -32.621 -4.027 -33.943 1.00 37.41 165 SER A O 1
ATOM 1309 N N . ASP A 1 166 ? -33.383 -3.231 -35.927 1.00 41.38 166 ASP A N 1
ATOM 1310 C CA . ASP A 1 166 ? -33.572 -1.805 -35.638 1.00 41.38 166 ASP A CA 1
ATOM 1311 C C . ASP A 1 166 ? -34.736 -1.532 -34.666 1.00 41.38 166 ASP A C 1
ATOM 1313 O O . ASP A 1 166 ? -35.755 -2.222 -34.722 1.00 41.38 166 ASP A O 1
ATOM 1317 N N . CYS A 1 167 ? -34.640 -0.465 -33.858 1.00 40.50 167 CYS A N 1
ATOM 1318 C CA . CYS A 1 167 ? -35.781 0.414 -33.551 1.00 40.50 167 CYS A CA 1
ATOM 1319 C C . CYS A 1 167 ? -35.326 1.713 -32.861 1.00 40.50 167 CYS A C 1
ATOM 1321 O O . CYS A 1 167 ? -34.700 1.691 -31.799 1.00 40.50 167 CYS A O 1
ATOM 1323 N N . ASP A 1 168 ? -35.697 2.830 -33.483 1.00 38.00 168 ASP A N 1
ATOM 1324 C CA . ASP A 1 168 ? -35.559 4.211 -33.033 1.00 38.00 168 ASP A CA 1
ATOM 1325 C C . ASP A 1 168 ? -36.302 4.514 -31.725 1.00 38.00 168 ASP A C 1
ATOM 1327 O O . ASP A 1 168 ? -37.406 4.019 -31.494 1.00 38.00 168 ASP A O 1
ATOM 1331 N N . SER A 1 169 ? -35.770 5.452 -30.935 1.00 41.06 169 SER A N 1
ATOM 1332 C CA . SER A 1 169 ? -36.577 6.484 -30.262 1.00 41.06 169 SER A CA 1
ATOM 1333 C C . SER A 1 169 ? -35.697 7.605 -29.708 1.00 41.06 169 SER A C 1
ATOM 1335 O O . SER A 1 169 ? -34.889 7.406 -28.801 1.00 41.06 169 SER A O 1
ATOM 1337 N N . GLU A 1 170 ? -35.907 8.806 -30.246 1.00 39.22 170 GLU A N 1
ATOM 1338 C CA . GLU A 1 170 ? -35.416 10.067 -29.704 1.00 39.22 170 GLU A CA 1
ATOM 1339 C C . GLU A 1 170 ? -36.202 10.479 -28.452 1.00 39.22 170 GLU A C 1
ATOM 1341 O O . GLU A 1 170 ? -37.431 10.502 -28.465 1.00 39.22 170 GLU A O 1
ATOM 1346 N N . ASN A 1 171 ? -35.492 10.897 -27.400 1.00 34.69 171 ASN A N 1
ATOM 1347 C CA . ASN A 1 171 ? -35.974 11.913 -26.465 1.00 34.69 171 ASN A CA 1
ATOM 1348 C C . ASN A 1 171 ? -34.777 12.575 -25.752 1.00 34.69 171 ASN A C 1
ATOM 1350 O O . ASN A 1 171 ? -34.085 11.947 -24.953 1.00 34.69 171 ASN A O 1
ATOM 1354 N N . SER A 1 172 ? -34.537 13.853 -26.044 1.00 32.41 172 SER A N 1
ATOM 1355 C CA . SER A 1 172 ? -33.735 14.779 -25.221 1.00 32.41 172 SER A CA 1
ATOM 1356 C C . SER A 1 172 ? -34.701 15.604 -24.333 1.00 32.41 172 SER A C 1
ATOM 1358 O O . SER A 1 172 ? -35.906 15.369 -24.450 1.00 32.41 172 SER A O 1
ATOM 1360 N N . PRO A 1 173 ? -34.304 16.586 -23.485 1.00 45.62 173 PRO A N 1
ATOM 1361 C CA . PRO A 1 173 ? -32.967 17.091 -23.117 1.00 45.62 173 PRO A CA 1
ATOM 1362 C C . PRO A 1 173 ? -32.790 17.414 -21.601 1.00 45.62 173 PRO A C 1
ATOM 1364 O O . PRO A 1 173 ? -33.769 17.661 -20.907 1.00 45.62 173 PRO A O 1
ATOM 1367 N N . SER A 1 174 ? -31.544 17.527 -21.105 1.00 28.06 174 SER A N 1
ATOM 1368 C CA . SER A 1 174 ? -31.099 18.624 -20.201 1.00 28.06 174 SER A CA 1
ATOM 1369 C C . SER A 1 174 ? -29.667 18.428 -19.668 1.00 28.06 174 SER A C 1
ATOM 1371 O O . SER A 1 174 ? -29.384 17.438 -18.999 1.00 28.06 174 SER A O 1
ATOM 1373 N N . ASP A 1 175 ? -28.816 19.414 -19.966 1.00 31.95 175 ASP A N 1
ATOM 1374 C CA . ASP A 1 175 ? -27.697 19.981 -19.195 1.00 31.95 175 ASP A CA 1
ATOM 1375 C C . ASP A 1 175 ? -26.966 19.137 -18.131 1.00 31.95 175 ASP A C 1
ATOM 1377 O O . ASP A 1 175 ? -27.489 18.823 -17.067 1.00 31.95 175 ASP A O 1
ATOM 1381 N N . ILE A 1 176 ? -25.666 18.923 -18.357 1.00 34.78 176 ILE A N 1
ATOM 1382 C CA . ILE A 1 176 ? -24.544 19.606 -17.676 1.00 34.78 176 ILE A CA 1
ATOM 1383 C C . ILE A 1 176 ? -23.267 18.950 -18.216 1.00 34.78 176 ILE A C 1
ATOM 1385 O O . ILE A 1 176 ? -22.969 17.786 -17.958 1.00 34.78 176 ILE A O 1
ATOM 1389 N N . SER A 1 177 ? -22.496 19.711 -18.982 1.00 40.50 177 SER A N 1
ATOM 1390 C CA . SER A 1 177 ? -21.140 19.356 -19.399 1.00 40.50 177 SER A CA 1
ATOM 1391 C C . SER A 1 177 ? -20.222 19.174 -18.179 1.00 40.50 177 SER A C 1
ATOM 1393 O O . SER A 1 177 ? -20.057 20.134 -17.418 1.00 40.50 177 SER A O 1
ATOM 1395 N N . PRO A 1 178 ? -19.562 18.017 -17.983 1.00 38.38 178 PRO A N 1
ATOM 1396 C CA . PRO A 1 178 ? -18.474 17.923 -17.026 1.00 38.38 178 PRO A CA 1
ATOM 1397 C C . PRO A 1 178 ? -17.214 18.559 -17.626 1.00 38.38 178 PRO A C 1
ATOM 1399 O O . PRO A 1 178 ? -16.704 18.141 -18.664 1.00 38.38 178 PRO A O 1
ATOM 1402 N N . LEU A 1 179 ? -16.721 19.599 -16.953 1.00 37.34 179 LEU A N 1
ATOM 1403 C CA . LEU A 1 179 ? -15.406 20.193 -17.188 1.00 37.34 179 LEU A CA 1
ATOM 1404 C C . LEU A 1 179 ? -14.295 19.130 -17.041 1.00 37.34 179 LEU A C 1
ATOM 1406 O O . LEU A 1 179 ? -14.392 18.260 -16.170 1.00 37.34 179 LEU A O 1
ATOM 1410 N N . PRO A 1 180 ? -13.212 19.201 -17.834 1.00 37.25 180 PRO A N 1
ATOM 1411 C CA . PRO A 1 180 ? -12.187 18.166 -17.856 1.00 37.25 180 PRO A CA 1
ATOM 1412 C C . PRO A 1 180 ? -11.281 18.259 -16.619 1.00 37.25 180 PRO A C 1
ATOM 1414 O O . PRO A 1 180 ? -10.463 19.169 -16.491 1.00 37.25 180 PRO A O 1
ATOM 1417 N N . VAL A 1 181 ? -11.354 17.260 -15.735 1.00 43.22 181 VAL A N 1
ATOM 1418 C CA . VAL A 1 181 ? -10.401 17.048 -14.619 1.00 43.22 181 VAL A CA 1
ATOM 1419 C C . VAL A 1 181 ? -9.137 16.297 -15.099 1.00 43.22 181 VAL A C 1
ATOM 1421 O O . VAL A 1 181 ? -8.389 15.711 -14.325 1.00 43.22 181 VAL A O 1
ATOM 1424 N N . GLU A 1 182 ? -8.841 16.337 -16.399 1.00 41.59 182 GLU A N 1
ATOM 1425 C CA . GLU A 1 182 ? -7.697 15.646 -17.016 1.00 41.59 182 GLU A CA 1
ATOM 1426 C C . GLU A 1 182 ? -6.391 16.459 -17.018 1.00 41.59 182 GLU A C 1
ATOM 1428 O O . GLU A 1 182 ? -5.326 15.955 -17.378 1.00 41.59 182 GLU A O 1
ATOM 1433 N N . GLY A 1 183 ? -6.438 17.728 -16.605 1.00 34.12 183 GLY A N 1
ATOM 1434 C CA . GLY A 1 183 ? -5.298 18.641 -16.718 1.00 34.12 183 GLY A CA 1
ATOM 1435 C C . GLY A 1 183 ? -4.232 18.492 -15.630 1.00 34.12 183 GLY A C 1
ATOM 1436 O O . GLY A 1 183 ? -3.082 18.857 -15.862 1.00 34.12 183 GLY A O 1
ATOM 1437 N N . ALA A 1 184 ? -4.575 17.977 -14.446 1.00 43.72 184 ALA A N 1
ATOM 1438 C CA . ALA A 1 184 ? -3.637 17.884 -13.321 1.00 43.72 184 ALA A CA 1
ATOM 1439 C C . ALA A 1 184 ? -2.840 16.568 -13.317 1.00 43.72 184 ALA A C 1
ATOM 1441 O O . ALA A 1 184 ? -1.655 16.566 -12.988 1.00 43.72 184 ALA A O 1
ATOM 1442 N N . GLN A 1 185 ? -3.457 15.460 -13.742 1.00 41.06 185 GLN A N 1
ATOM 1443 C CA . GLN A 1 185 ? -2.815 14.141 -13.736 1.00 41.06 185 GLN A CA 1
ATOM 1444 C C . GLN A 1 185 ? -1.836 13.959 -14.900 1.00 41.06 185 GLN A C 1
ATOM 1446 O O . GLN A 1 185 ? -0.724 13.480 -14.691 1.00 41.06 185 GLN A O 1
ATOM 1451 N N . ARG A 1 186 ? -2.172 14.463 -16.098 1.00 44.66 186 ARG A N 1
ATOM 1452 C CA . ARG A 1 186 ? -1.260 14.453 -17.257 1.00 44.66 186 ARG A CA 1
ATOM 1453 C C . ARG A 1 186 ? 0.026 15.245 -16.985 1.00 44.66 186 ARG A C 1
ATOM 1455 O O . ARG A 1 186 ? 1.102 14.821 -17.387 1.00 44.66 186 ARG A O 1
ATOM 1462 N N . LYS A 1 187 ? -0.057 16.352 -16.237 1.00 44.38 187 LYS A N 1
ATOM 1463 C CA . LYS A 1 187 ? 1.114 17.165 -15.850 1.00 44.38 187 LYS A CA 1
ATOM 1464 C C . LYS A 1 187 ? 2.051 16.426 -14.893 1.00 44.38 187 LYS A C 1
ATOM 1466 O O . LYS A 1 187 ? 3.265 16.527 -15.045 1.00 44.38 187 LYS A O 1
ATOM 1471 N N . LEU A 1 188 ? 1.500 15.662 -13.945 1.00 50.00 188 LEU A N 1
ATOM 1472 C CA . LEU A 1 188 ? 2.295 14.866 -13.007 1.00 50.00 188 LEU A CA 1
ATOM 1473 C C . LEU A 1 188 ? 2.961 13.670 -13.702 1.00 50.00 188 LEU A C 1
ATOM 1475 O O . LEU A 1 188 ? 4.123 13.384 -13.430 1.00 50.00 188 LEU A O 1
ATOM 1479 N N . ILE A 1 189 ? 2.264 13.034 -14.649 1.00 50.56 189 ILE A N 1
ATOM 1480 C CA . ILE A 1 189 ? 2.814 11.955 -15.482 1.00 50.56 189 ILE A CA 1
ATOM 1481 C C . ILE A 1 189 ? 3.962 12.486 -16.347 1.00 50.56 189 ILE A C 1
ATOM 1483 O O . ILE A 1 189 ? 5.040 11.905 -16.337 1.00 50.56 189 ILE A O 1
ATOM 1487 N N . VAL A 1 190 ? 3.787 13.627 -17.023 1.00 58.25 190 VAL A N 1
ATOM 1488 C CA . VAL A 1 190 ? 4.851 14.235 -17.844 1.00 58.25 190 VAL A CA 1
ATOM 1489 C C . VAL A 1 190 ? 6.066 14.619 -16.995 1.00 58.25 190 VAL A C 1
ATOM 1491 O O . VAL A 1 190 ? 7.193 14.333 -17.391 1.00 58.25 190 VAL A O 1
ATOM 1494 N N . ALA A 1 191 ? 5.861 15.205 -15.811 1.00 56.62 191 ALA A N 1
ATOM 1495 C CA . ALA A 1 191 ? 6.953 15.533 -14.893 1.00 56.62 191 ALA A CA 1
ATOM 1496 C C . ALA A 1 191 ? 7.694 14.279 -14.395 1.00 56.62 191 ALA A C 1
ATOM 1498 O O . ALA A 1 191 ? 8.921 14.270 -14.306 1.00 56.62 191 ALA A O 1
ATOM 1499 N N . CYS A 1 192 ? 6.956 13.204 -14.121 1.00 53.16 192 CYS A N 1
ATOM 1500 C CA . CYS A 1 192 ? 7.509 11.930 -13.684 1.00 53.16 192 CYS A CA 1
ATOM 1501 C C . CYS A 1 192 ? 8.301 11.228 -14.803 1.00 53.16 192 CYS A C 1
ATOM 1503 O O . CYS A 1 192 ? 9.425 10.784 -14.577 1.00 53.16 192 CYS A O 1
ATOM 1505 N N . VAL A 1 193 ? 7.770 11.214 -16.030 1.00 61.34 193 VAL A N 1
ATOM 1506 C CA . VAL A 1 193 ? 8.460 10.697 -17.223 1.00 61.34 193 VAL A CA 1
ATOM 1507 C C . VAL A 1 193 ? 9.743 11.488 -17.482 1.00 61.34 193 VAL A C 1
ATOM 1509 O O . VAL A 1 193 ? 10.792 10.883 -17.692 1.00 61.34 193 VAL A O 1
ATOM 1512 N N . LEU A 1 194 ? 9.706 12.823 -17.380 1.00 64.25 194 LEU A N 1
ATOM 1513 C CA . LEU A 1 194 ? 10.913 13.650 -17.486 1.00 64.25 194 LEU A CA 1
ATOM 1514 C C . LEU A 1 194 ? 11.937 13.324 -16.392 1.00 64.25 194 LEU A C 1
ATOM 1516 O O . LEU A 1 194 ? 13.126 13.242 -16.691 1.00 64.25 194 LEU A O 1
ATOM 1520 N N . SER A 1 195 ? 11.497 13.117 -15.148 1.00 60.78 195 SER A N 1
ATOM 1521 C CA . SER A 1 195 ? 12.390 12.764 -14.039 1.00 60.78 195 SER A CA 1
ATOM 1522 C C . SER A 1 195 ? 13.064 11.411 -14.261 1.00 60.78 195 SER A C 1
ATOM 1524 O O . SER A 1 195 ? 14.263 11.292 -14.036 1.00 60.78 195 SER A O 1
ATOM 1526 N N . VAL A 1 196 ? 12.324 10.404 -14.734 1.00 55.59 196 VAL A N 1
ATOM 1527 C CA . VAL A 1 196 ? 12.870 9.069 -15.018 1.00 55.59 196 VAL A CA 1
ATOM 1528 C C . VAL A 1 196 ? 13.845 9.120 -16.191 1.00 55.59 196 VAL A C 1
ATOM 1530 O O . VAL A 1 196 ? 14.931 8.554 -16.092 1.00 55.59 196 VAL A O 1
ATOM 1533 N N . ILE A 1 197 ? 13.511 9.843 -17.266 1.00 66.06 197 ILE A N 1
ATOM 1534 C CA . ILE A 1 197 ? 14.424 10.052 -18.399 1.00 66.06 197 ILE A CA 1
ATOM 1535 C C . ILE A 1 197 ? 15.698 10.753 -17.924 1.00 66.06 197 ILE A C 1
ATOM 1537 O O . ILE A 1 197 ? 16.789 10.327 -18.290 1.00 66.06 197 ILE A O 1
ATOM 1541 N N . LEU A 1 198 ? 15.585 11.778 -17.075 1.00 69.56 198 LEU A N 1
ATOM 1542 C CA . LEU A 1 198 ? 16.737 12.500 -16.542 1.00 69.56 198 LEU A CA 1
ATOM 1543 C C . LEU A 1 198 ? 17.612 11.600 -15.658 1.00 69.56 198 LEU A C 1
ATOM 1545 O O . LEU A 1 198 ? 18.829 11.598 -15.818 1.00 69.56 198 LEU A O 1
ATOM 1549 N N . SER A 1 199 ? 17.018 10.785 -14.785 1.00 59.81 199 SER A N 1
ATOM 1550 C CA . SER A 1 199 ? 17.749 9.804 -13.974 1.00 59.81 199 SER A CA 1
ATOM 1551 C C . SER A 1 199 ? 18.441 8.744 -14.833 1.00 59.81 199 SER A C 1
ATOM 1553 O O . SER A 1 199 ? 19.588 8.399 -14.561 1.00 59.81 199 SER A O 1
ATOM 1555 N N . PHE A 1 200 ? 17.791 8.267 -15.896 1.00 60.94 200 PHE A N 1
ATOM 1556 C CA . PHE A 1 200 ? 18.373 7.298 -16.825 1.00 60.94 200 PHE A CA 1
ATOM 1557 C C . PHE A 1 200 ? 19.501 7.914 -17.660 1.00 60.94 200 PHE A C 1
ATOM 1559 O O . PHE A 1 200 ? 20.515 7.262 -17.895 1.00 60.94 200 PHE A O 1
ATOM 1566 N N . LEU A 1 201 ? 19.370 9.185 -18.055 1.00 62.62 201 LEU A N 1
ATOM 1567 C CA . LEU A 1 201 ? 20.412 9.939 -18.753 1.00 62.62 201 LEU A CA 1
ATOM 1568 C C . LEU A 1 201 ? 21.628 10.164 -17.844 1.00 62.62 201 LEU A C 1
ATOM 1570 O O . LEU A 1 201 ? 22.759 9.984 -18.281 1.00 62.62 201 LEU A O 1
ATOM 1574 N N . ILE A 1 202 ? 21.395 10.493 -16.569 1.00 64.06 202 ILE A N 1
ATOM 1575 C CA . ILE A 1 202 ? 22.447 10.655 -15.557 1.00 64.06 202 ILE A CA 1
ATOM 1576 C C . ILE A 1 202 ? 23.141 9.318 -15.261 1.00 64.06 202 ILE A C 1
ATOM 1578 O O . ILE A 1 202 ? 24.358 9.291 -15.128 1.00 64.06 202 ILE A O 1
ATOM 1582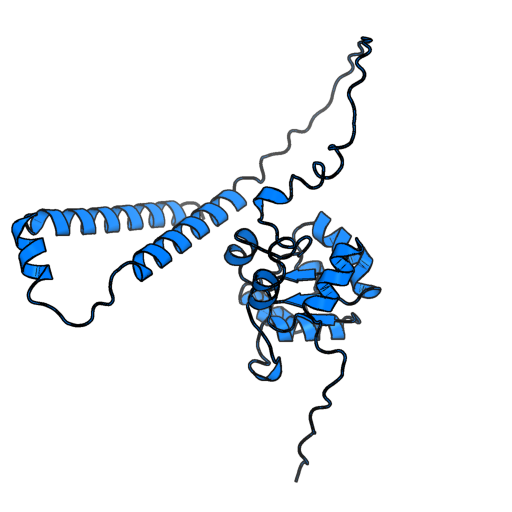 N N . ALA A 1 203 ? 22.396 8.212 -15.200 1.00 56.72 203 ALA A N 1
ATOM 1583 C CA . ALA A 1 203 ? 22.950 6.875 -14.969 1.00 56.72 203 ALA A CA 1
ATOM 1584 C C . ALA A 1 203 ? 23.657 6.283 -16.203 1.00 56.72 203 ALA A C 1
ATOM 1586 O O . ALA A 1 203 ? 24.563 5.467 -16.061 1.00 56.72 203 ALA A O 1
ATOM 1587 N N . SER A 1 204 ? 23.253 6.697 -17.408 1.00 53.22 204 SER A N 1
ATOM 1588 C CA . SER A 1 204 ? 23.888 6.301 -18.674 1.00 53.22 204 SER A CA 1
ATOM 1589 C C . SER A 1 204 ? 25.111 7.156 -19.014 1.00 53.22 204 SER A C 1
ATOM 1591 O O . SER A 1 204 ? 25.866 6.806 -19.923 1.00 53.22 204 SER A O 1
ATOM 1593 N N . LEU A 1 205 ? 25.336 8.265 -18.298 1.00 50.75 205 LEU A N 1
ATOM 1594 C CA . LEU A 1 205 ? 26.616 8.960 -18.336 1.00 50.75 205 LEU A CA 1
ATOM 1595 C C . LEU A 1 205 ? 27.652 8.070 -17.632 1.00 50.75 205 LEU A C 1
ATOM 1597 O O . LEU A 1 205 ? 27.459 7.716 -16.467 1.00 50.75 205 LEU A O 1
ATOM 1601 N N . PRO A 1 206 ? 28.749 7.685 -18.309 1.00 46.56 206 PRO A N 1
ATOM 1602 C CA . PRO A 1 206 ? 29.781 6.873 -17.684 1.00 46.56 206 PRO A CA 1
ATOM 1603 C C . PRO A 1 206 ? 30.300 7.591 -16.429 1.00 46.56 206 PRO A C 1
ATOM 1605 O O . PRO A 1 206 ? 30.462 8.818 -16.459 1.00 46.56 206 PRO A O 1
ATOM 1608 N N . PRO A 1 207 ? 30.562 6.862 -15.327 1.00 43.84 207 PRO A N 1
ATOM 1609 C CA . PRO A 1 207 ? 31.040 7.468 -14.095 1.00 43.84 207 PRO A CA 1
ATOM 1610 C C . PRO A 1 207 ? 32.292 8.281 -14.411 1.00 43.84 207 PRO A C 1
ATOM 1612 O O . PRO A 1 207 ? 33.227 7.775 -15.035 1.00 43.84 207 PRO A O 1
ATOM 1615 N N . LEU A 1 208 ? 32.294 9.552 -14.003 1.00 49.31 208 LEU A N 1
ATOM 1616 C CA . LEU A 1 208 ? 33.402 10.485 -14.196 1.00 49.31 208 LEU A CA 1
ATOM 1617 C C . LEU A 1 208 ? 34.580 10.061 -13.295 1.00 49.31 208 LEU A C 1
ATOM 1619 O O . LEU A 1 208 ? 34.882 10.667 -12.274 1.00 49.31 208 LEU A O 1
ATOM 1623 N N . SER A 1 209 ? 35.211 8.946 -13.644 1.00 48.56 209 SER A N 1
ATOM 1624 C CA . SER A 1 209 ? 36.291 8.301 -12.914 1.00 48.56 209 SER A CA 1
ATOM 1625 C C . SER A 1 209 ? 37.366 7.885 -13.913 1.00 48.56 209 SER A C 1
ATOM 1627 O O . SER A 1 209 ? 37.305 6.835 -14.544 1.00 48.56 209 SER A O 1
ATOM 1629 N N . ARG A 1 210 ? 38.353 8.780 -14.041 1.00 51.72 210 ARG A N 1
ATOM 1630 C CA . ARG A 1 210 ? 39.726 8.556 -14.523 1.00 51.72 210 ARG A CA 1
ATOM 1631 C C . ARG A 1 210 ? 39.897 7.732 -15.811 1.00 51.72 210 ARG A C 1
ATOM 1633 O O . ARG A 1 210 ? 40.304 6.579 -15.782 1.00 51.72 210 ARG A O 1
ATOM 1640 N N . SER A 1 211 ? 39.822 8.418 -16.950 1.00 49.09 211 SER A N 1
ATOM 1641 C CA . SER A 1 211 ? 40.798 8.247 -18.047 1.00 49.09 211 SER A CA 1
ATOM 1642 C C . SER A 1 211 ? 40.788 9.480 -18.965 1.00 49.09 211 SER A C 1
ATOM 1644 O O . SER A 1 211 ? 40.230 9.505 -20.056 1.00 49.09 211 SER A O 1
ATOM 1646 N N . HIS A 1 212 ? 41.410 10.557 -18.477 1.00 54.16 212 HIS A N 1
ATOM 1647 C CA . HIS A 1 212 ? 41.384 11.901 -19.072 1.00 54.16 212 HIS A CA 1
ATOM 1648 C C . HIS A 1 212 ? 42.136 12.076 -20.410 1.00 54.16 212 HIS A C 1
ATOM 1650 O O . HIS A 1 212 ? 42.133 13.179 -20.947 1.00 54.16 212 HIS A O 1
ATOM 1656 N N . SER A 1 213 ? 42.784 11.056 -20.980 1.00 55.69 213 SER A N 1
ATOM 1657 C CA . SER A 1 213 ? 43.640 11.252 -22.166 1.00 55.69 213 SER A CA 1
ATOM 1658 C C . SER A 1 213 ? 42.986 10.898 -23.508 1.00 55.69 213 SER A C 1
ATOM 1660 O O . SER A 1 213 ? 43.329 11.513 -24.517 1.00 55.69 213 SER A O 1
ATOM 1662 N N . LEU A 1 214 ? 42.028 9.963 -23.542 1.00 52.91 214 LEU A N 1
ATOM 1663 C CA . LEU A 1 214 ? 41.455 9.447 -24.800 1.00 52.91 214 LEU A CA 1
ATOM 1664 C C . LEU A 1 214 ? 40.087 10.056 -25.150 1.00 52.91 214 LEU A C 1
ATOM 1666 O O . LEU A 1 214 ? 39.803 10.300 -26.319 1.00 52.91 214 LEU A O 1
ATOM 1670 N N . LEU A 1 215 ? 39.261 10.390 -24.150 1.00 53.25 215 LEU A N 1
ATOM 1671 C CA . LEU A 1 215 ? 37.975 11.059 -24.394 1.00 53.25 215 LEU A CA 1
ATOM 1672 C C . LEU A 1 215 ? 38.158 12.533 -24.800 1.00 53.25 215 LEU A C 1
ATOM 1674 O O . LEU A 1 215 ? 37.451 13.028 -25.675 1.00 53.25 215 LEU A O 1
ATOM 1678 N N . CYS A 1 216 ? 39.142 13.227 -24.213 1.00 51.44 216 CYS A N 1
ATOM 1679 C CA . CYS A 1 216 ? 39.462 14.612 -24.572 1.00 51.44 216 CYS A CA 1
ATOM 1680 C C . CYS A 1 216 ? 40.008 14.739 -26.001 1.00 51.44 216 CYS A C 1
ATOM 1682 O O . CYS A 1 216 ? 39.738 15.735 -26.663 1.00 51.44 216 CYS A O 1
ATOM 1684 N N . SER A 1 217 ? 40.732 13.737 -26.507 1.00 52.75 217 SER A N 1
ATOM 1685 C CA . SER A 1 217 ? 41.255 13.738 -27.879 1.00 52.75 217 SER A CA 1
ATOM 1686 C C . SER A 1 217 ? 40.181 13.396 -28.922 1.00 52.75 217 SER A C 1
ATOM 1688 O O . SER A 1 217 ? 40.227 13.927 -30.030 1.00 52.75 217 SER A O 1
ATOM 1690 N N . PHE A 1 218 ? 39.165 12.604 -28.561 1.00 52.28 218 PHE A N 1
ATOM 1691 C CA . PHE A 1 218 ? 38.006 12.329 -29.423 1.00 52.28 218 PHE A CA 1
ATOM 1692 C C . PHE A 1 218 ? 37.004 13.492 -29.484 1.00 52.28 218 PHE A C 1
ATOM 1694 O O . PHE A 1 218 ? 36.466 13.803 -30.544 1.00 52.28 218 PHE A O 1
ATOM 1701 N N . LEU A 1 219 ? 36.768 14.172 -28.358 1.00 50.59 219 LEU A N 1
ATOM 1702 C CA . LEU A 1 219 ? 35.835 15.301 -28.297 1.00 50.59 219 LEU A CA 1
ATOM 1703 C C . LEU A 1 219 ? 36.432 16.598 -28.868 1.00 50.59 219 LEU A C 1
ATOM 1705 O O . LEU A 1 219 ? 35.696 17.396 -29.439 1.00 50.59 219 LEU A O 1
ATOM 1709 N N . SER A 1 220 ? 37.755 16.785 -28.787 1.00 51.97 220 SER A N 1
ATOM 1710 C CA . SER A 1 220 ? 38.442 17.954 -29.366 1.00 51.97 220 SER A CA 1
ATOM 1711 C C . SER A 1 220 ? 38.598 17.876 -30.896 1.00 51.97 220 SER A C 1
ATOM 1713 O O . SER A 1 220 ? 38.814 18.897 -31.543 1.00 51.97 220 SER A O 1
ATOM 1715 N N . SER A 1 221 ? 38.477 16.683 -31.497 1.00 53.69 221 SER A N 1
ATOM 1716 C CA . SER A 1 221 ? 38.636 16.489 -32.949 1.00 53.69 221 SER A CA 1
ATOM 1717 C C . SER A 1 221 ? 37.333 16.578 -33.746 1.00 53.69 221 SER A C 1
ATOM 1719 O O . SER A 1 221 ? 37.387 16.848 -34.943 1.00 53.69 221 SER A O 1
ATOM 1721 N N . SER A 1 222 ? 36.173 16.365 -33.113 1.00 58.31 222 SER A N 1
ATOM 1722 C CA . SER A 1 222 ? 34.889 16.294 -33.830 1.00 58.31 222 SER A CA 1
ATOM 1723 C C . SER A 1 222 ? 34.027 17.551 -33.741 1.00 58.31 222 SER A C 1
ATOM 1725 O O . SER A 1 222 ? 33.223 17.768 -34.642 1.00 58.31 222 SER A O 1
ATOM 1727 N N . PHE A 1 223 ? 34.173 18.402 -32.718 1.00 50.50 223 PHE A N 1
ATOM 1728 C CA . PHE A 1 223 ? 33.341 19.604 -32.595 1.00 50.50 223 PHE A CA 1
ATOM 1729 C C . PHE A 1 223 ? 34.099 20.766 -31.932 1.00 50.50 223 PHE A C 1
ATOM 1731 O O . PHE A 1 223 ? 34.727 20.571 -30.891 1.00 50.50 223 PHE A O 1
ATOM 1738 N N . PRO A 1 224 ? 34.053 21.994 -32.486 1.00 59.34 224 PRO A N 1
ATOM 1739 C CA . PRO A 1 224 ? 34.714 23.141 -31.875 1.00 59.34 224 PRO A CA 1
ATOM 1740 C C . PRO A 1 224 ? 34.081 23.443 -30.510 1.00 59.34 224 PRO A C 1
ATOM 1742 O O . PRO A 1 224 ? 32.856 23.440 -30.382 1.00 59.34 224 PRO A O 1
ATOM 1745 N N . ALA A 1 225 ? 34.905 23.737 -29.496 1.00 55.12 225 ALA A N 1
ATOM 1746 C CA . ALA A 1 225 ? 34.502 23.939 -28.093 1.00 55.12 225 ALA A CA 1
ATOM 1747 C C . ALA A 1 225 ? 33.338 24.935 -27.891 1.00 55.12 225 ALA A C 1
ATOM 1749 O O . ALA A 1 225 ? 32.605 24.863 -26.906 1.00 55.12 225 ALA A O 1
ATOM 1750 N N . THR A 1 226 ? 33.127 25.832 -28.852 1.00 53.97 226 THR A N 1
ATOM 1751 C CA . THR A 1 226 ? 32.008 26.775 -28.896 1.00 53.97 226 THR A CA 1
ATOM 1752 C C . THR A 1 226 ? 30.648 26.094 -29.065 1.00 53.97 226 THR A C 1
ATOM 1754 O O . THR A 1 226 ? 29.680 26.541 -28.463 1.00 53.97 226 THR A O 1
ATOM 1757 N N . THR A 1 227 ? 30.558 24.995 -29.818 1.00 55.78 227 THR A N 1
ATOM 1758 C CA . THR A 1 227 ? 29.295 24.270 -30.071 1.00 55.78 227 THR A CA 1
ATOM 1759 C C . THR A 1 227 ? 28.816 23.484 -28.856 1.00 55.78 227 THR A C 1
ATOM 1761 O O . THR A 1 227 ? 27.625 23.491 -28.554 1.00 55.78 227 THR A O 1
ATOM 1764 N N . PHE A 1 228 ? 29.735 22.880 -28.102 1.00 59.69 228 PHE A N 1
ATOM 1765 C CA . PHE A 1 228 ? 29.397 22.139 -26.886 1.00 59.69 228 PHE A CA 1
ATOM 1766 C C . PHE A 1 228 ? 28.872 23.071 -25.790 1.00 59.69 228 PHE A C 1
ATOM 1768 O O . PHE A 1 228 ? 27.860 22.784 -25.148 1.00 59.69 228 PHE A O 1
ATOM 1775 N N . LEU A 1 229 ? 29.512 24.235 -25.638 1.00 58.06 229 LEU A N 1
ATOM 1776 C CA . LEU A 1 229 ? 29.053 25.279 -24.728 1.00 58.06 229 LEU A CA 1
ATOM 1777 C C . LEU A 1 229 ? 27.688 25.833 -25.155 1.00 58.06 229 LEU A C 1
ATOM 1779 O O . LEU A 1 229 ? 26.844 26.081 -24.300 1.00 58.06 229 LEU A O 1
ATOM 1783 N N . LEU A 1 230 ? 27.445 25.969 -26.464 1.00 60.84 230 LEU A N 1
ATOM 1784 C CA . LEU A 1 230 ? 26.164 26.435 -26.996 1.00 60.84 230 LEU A CA 1
ATOM 1785 C C . LEU A 1 230 ? 25.030 25.447 -26.715 1.00 60.84 230 LEU A C 1
ATOM 1787 O O . LEU A 1 230 ? 23.946 25.868 -26.331 1.00 60.84 230 LEU A O 1
ATOM 1791 N N . ILE A 1 231 ? 25.275 24.144 -26.879 1.00 70.44 231 ILE A N 1
ATOM 1792 C CA . ILE A 1 231 ? 24.278 23.096 -26.620 1.00 70.44 231 ILE A CA 1
ATOM 1793 C C . ILE A 1 231 ? 23.957 23.032 -25.127 1.00 70.44 231 ILE A C 1
ATOM 1795 O O . ILE A 1 231 ? 22.785 23.027 -24.758 1.00 70.44 231 ILE A O 1
ATOM 1799 N N . PHE A 1 232 ? 24.970 23.056 -24.257 1.00 66.12 232 PHE A N 1
ATOM 1800 C CA . PHE A 1 232 ? 24.748 23.100 -22.809 1.00 66.12 232 PHE A CA 1
ATOM 1801 C C . PHE A 1 232 ? 24.016 24.369 -22.375 1.00 66.12 232 PHE A C 1
ATOM 1803 O O . PHE A 1 232 ? 23.098 24.302 -21.560 1.00 66.12 232 PHE A O 1
ATOM 1810 N N . PHE A 1 233 ? 24.375 25.517 -22.949 1.00 65.69 233 PHE A N 1
ATOM 1811 C CA . PHE A 1 233 ? 23.699 26.779 -22.684 1.00 65.69 233 PHE A CA 1
ATOM 1812 C C . PHE A 1 233 ? 22.245 26.753 -23.172 1.00 65.69 233 PHE A C 1
ATOM 1814 O O . PHE A 1 233 ? 21.352 27.152 -22.433 1.00 65.69 233 PHE A O 1
ATOM 1821 N N . LEU A 1 234 ? 21.974 26.209 -24.361 1.00 65.94 234 LEU A N 1
ATOM 1822 C CA . LEU A 1 234 ? 20.619 26.050 -24.896 1.00 65.94 234 LEU A CA 1
ATOM 1823 C C . LEU A 1 234 ? 19.774 25.095 -24.051 1.00 65.94 234 LEU A C 1
ATOM 1825 O O . LEU A 1 234 ? 18.623 25.410 -23.772 1.00 65.94 234 LEU A O 1
ATOM 1829 N N . LEU A 1 235 ? 20.333 23.971 -23.597 1.00 74.12 235 LEU A N 1
ATOM 1830 C CA . LEU A 1 235 ? 19.633 23.030 -22.717 1.00 74.12 235 LEU A CA 1
ATOM 1831 C C . LEU A 1 235 ? 19.351 23.641 -21.341 1.00 74.12 235 LEU A C 1
ATOM 1833 O O . LEU A 1 235 ? 18.257 23.467 -20.805 1.00 74.12 235 LEU A O 1
ATOM 1837 N N . PHE A 1 236 ? 20.294 24.408 -20.793 1.00 69.31 236 PHE A N 1
ATOM 1838 C CA . PHE A 1 236 ? 20.109 25.128 -19.535 1.00 69.31 236 PHE A CA 1
ATOM 1839 C C . PHE A 1 236 ? 19.039 26.219 -19.657 1.00 69.31 236 PHE A C 1
ATOM 1841 O O . PHE A 1 236 ? 18.141 26.304 -18.821 1.00 69.31 236 PHE A O 1
ATOM 1848 N N . VAL A 1 237 ? 19.078 27.009 -20.733 1.00 66.31 237 VAL A N 1
ATOM 1849 C CA . VAL A 1 237 ? 18.078 28.046 -21.021 1.00 66.31 237 VAL A CA 1
ATOM 1850 C C . VAL A 1 237 ? 16.706 27.422 -21.270 1.00 66.31 237 VAL A C 1
ATOM 1852 O O . VAL A 1 237 ? 15.717 27.915 -20.736 1.00 66.31 237 VAL A O 1
ATOM 1855 N N . LEU A 1 238 ? 16.622 26.306 -21.998 1.00 74.06 238 LEU A N 1
ATOM 1856 C CA . LEU A 1 238 ? 15.365 25.598 -22.235 1.00 74.06 238 LEU A CA 1
ATOM 1857 C C . LEU A 1 238 ? 14.795 25.028 -20.929 1.00 74.06 238 LEU A C 1
ATOM 1859 O O . LEU A 1 238 ? 13.612 25.207 -20.651 1.00 74.06 238 LEU A O 1
ATOM 1863 N N . SER A 1 239 ? 15.637 24.427 -20.083 1.00 72.12 239 SER A N 1
ATOM 1864 C CA . SER A 1 239 ? 15.240 23.949 -18.754 1.00 72.12 239 SER A CA 1
ATOM 1865 C C . SER A 1 239 ? 14.756 25.091 -17.858 1.00 72.12 239 SER A C 1
ATOM 1867 O O . SER A 1 239 ? 13.777 24.927 -17.133 1.00 72.12 239 SER A O 1
ATOM 1869 N N . PHE A 1 240 ? 15.410 26.254 -17.910 1.00 66.00 240 PHE A N 1
ATOM 1870 C CA . PHE A 1 240 ? 15.026 27.429 -17.131 1.00 66.00 240 PHE A CA 1
ATOM 1871 C C . PHE A 1 240 ? 13.722 28.054 -17.642 1.00 66.00 240 PHE A C 1
ATOM 1873 O O . PHE A 1 240 ? 12.866 28.423 -16.844 1.00 66.00 240 PHE A O 1
ATOM 1880 N N . ILE A 1 241 ? 13.510 28.103 -18.961 1.00 66.94 241 ILE A N 1
ATOM 1881 C CA . ILE A 1 241 ? 12.251 28.553 -19.571 1.00 66.94 241 ILE A CA 1
ATOM 1882 C C . ILE A 1 241 ? 11.104 27.614 -19.188 1.00 66.94 241 ILE A C 1
ATOM 1884 O O . ILE A 1 241 ? 10.047 28.090 -18.780 1.00 66.94 241 ILE A O 1
ATOM 1888 N N . ILE A 1 242 ? 11.309 26.295 -19.245 1.00 69.06 242 ILE A N 1
ATOM 1889 C CA . ILE A 1 242 ? 10.308 25.302 -18.824 1.00 69.06 242 ILE A CA 1
ATOM 1890 C C . ILE A 1 242 ? 9.978 25.469 -17.334 1.00 69.06 242 ILE A C 1
ATOM 1892 O O . ILE A 1 242 ? 8.803 25.452 -16.961 1.00 69.06 242 ILE A O 1
ATOM 1896 N N . LEU A 1 243 ? 10.986 25.700 -16.488 1.00 66.06 243 LEU A N 1
ATOM 1897 C CA . LEU A 1 243 ? 10.796 25.956 -15.060 1.00 66.06 243 LEU A CA 1
ATOM 1898 C C . LEU A 1 243 ? 10.028 27.266 -14.813 1.00 66.06 243 LEU A C 1
ATOM 1900 O O . LEU A 1 243 ? 9.078 27.280 -14.035 1.00 66.06 243 LEU A O 1
ATOM 1904 N N . CYS A 1 244 ? 10.376 28.351 -15.510 1.00 56.41 244 CYS A N 1
ATOM 1905 C CA . CYS A 1 244 ? 9.693 29.641 -15.402 1.00 56.41 244 CYS A CA 1
ATOM 1906 C C . CYS A 1 244 ? 8.248 29.595 -15.912 1.00 56.41 244 CYS A C 1
ATOM 1908 O O . CYS A 1 244 ? 7.377 30.205 -15.297 1.00 56.41 244 CYS A O 1
ATOM 1910 N N . ILE A 1 245 ? 7.971 28.871 -17.000 1.00 63.34 245 ILE A N 1
ATOM 1911 C CA . ILE A 1 245 ? 6.602 28.637 -17.482 1.00 63.34 245 ILE A CA 1
ATOM 1912 C C . ILE A 1 245 ? 5.826 27.817 -16.447 1.00 63.34 245 ILE A C 1
ATOM 1914 O O . ILE A 1 245 ? 4.685 28.145 -16.144 1.00 63.34 245 ILE A O 1
ATOM 1918 N N . SER A 1 246 ? 6.457 26.814 -15.835 1.00 54.38 246 SER A N 1
ATOM 1919 C CA . SER A 1 246 ? 5.827 25.995 -14.792 1.00 54.38 246 SER A CA 1
ATOM 1920 C C . SER A 1 246 ? 5.514 26.786 -13.515 1.00 54.38 246 SER A C 1
ATOM 1922 O O . SER A 1 246 ? 4.526 26.492 -12.849 1.00 54.38 246 SER A O 1
ATOM 1924 N N . LEU A 1 247 ? 6.311 27.812 -13.190 1.00 55.62 247 LEU A N 1
ATOM 1925 C CA . LEU A 1 247 ? 6.133 28.640 -11.991 1.00 55.62 247 LEU A CA 1
ATOM 1926 C C . LEU A 1 247 ? 5.130 29.793 -12.167 1.00 55.62 247 LEU A C 1
ATOM 1928 O O . LEU A 1 247 ? 4.620 30.305 -11.180 1.00 55.62 247 LEU A O 1
ATOM 1932 N N . LYS A 1 248 ? 4.843 30.217 -13.406 1.00 44.19 248 LYS A N 1
ATOM 1933 C CA . LYS A 1 248 ? 3.913 31.327 -13.706 1.00 44.19 248 LYS A CA 1
ATOM 1934 C C . LYS A 1 248 ? 2.441 30.906 -13.796 1.00 44.19 248 LYS A C 1
ATOM 1936 O O . LYS A 1 248 ? 1.581 31.760 -13.975 1.00 44.19 248 LYS A O 1
ATOM 1941 N N . PHE A 1 249 ? 2.168 29.605 -13.701 1.00 47.25 249 PHE A N 1
ATOM 1942 C CA . PHE A 1 249 ? 0.827 29.007 -13.732 1.00 47.25 249 PHE A CA 1
ATOM 1943 C C . PHE A 1 249 ? 0.426 28.379 -12.382 1.00 47.25 249 PHE A C 1
ATOM 1945 O O . PHE A 1 249 ? -0.439 27.500 -12.347 1.00 47.25 249 PHE A O 1
ATOM 1952 N N . PHE A 1 250 ? 1.059 28.833 -11.295 1.00 43.06 250 PHE A N 1
ATOM 1953 C CA . PHE A 1 250 ? 0.703 28.538 -9.907 1.00 43.06 250 PHE A CA 1
ATOM 1954 C C . PHE A 1 250 ? 0.205 29.803 -9.204 1.00 43.06 250 PHE A C 1
ATOM 1956 O O . PHE A 1 250 ? 0.731 30.892 -9.532 1.00 43.06 250 PHE A O 1
#

InterPro domains:
  IPR001763 Rhodanese-like domain [PF00581] (18-134)
  IPR001763 Rhodanese-like domain [PS50206] (26-142)
  IPR001763 Rhodanese-like domain [SM00450] (16-139)
  IPR036873 Rhodanese-like domain superfamily [G3DSA:3.40.250.10] (9-143)
  IPR036873 Rhodanese-like domain superfamily [SSF52821] (9-140)

Radius of gyration: 25.47 Å; chains: 1; bounding box: 80×49×73 Å